Protein AF-A0A7L5RZK2-F1 (afdb_monomer)

Foldseek 3Di:
DFFQQCVCVDVLLVVLLVVLVVQLVDPVDAQVVVLVSCQQQVLQQDDEPDLQQLQWAKAAQADLPPPATFGMWIWYAPFQFFIAIEGEATHRQADAQADPVRHGDPRVVVSVVRQVVVVVSCVVVVVVVCLLPPTNNCVVVVDHSYAYEYEYHAPVNDVPPVVVQVVCCVVPRYHYHYVVSSVVSNVPDGQFQFGAAACVLVVQDSVLRSLSSPSQWGHAYNVLSNVLSVVFDPRRGSRCSRSSVSDSVSIDGSVVSVVSVVVVCVVDVVNRDHDPVSSDYDDDD

Solvent-accessible surface area (backbone atoms only — not comparable to full-atom values): 15593 Å² total; per-residue (Å²): 123,61,25,42,52,47,44,79,79,34,71,57,44,53,47,54,53,50,52,51,52,53,57,72,71,41,86,87,63,53,47,65,59,55,53,51,54,46,32,50,36,34,56,49,46,64,89,63,94,50,77,72,41,59,46,67,52,42,33,29,54,42,65,55,77,94,81,44,66,39,54,29,38,43,34,33,58,48,43,75,44,3,42,34,39,34,40,32,42,72,53,40,56,85,46,63,57,52,43,100,84,73,42,73,25,71,64,46,52,48,55,52,47,53,54,48,49,53,52,52,47,41,68,76,36,46,72,60,39,45,68,76,59,61,17,33,47,25,72,74,71,69,51,75,51,66,45,40,35,39,36,42,9,44,61,90,80,43,76,92,48,52,65,62,44,51,47,44,27,73,78,68,53,37,44,71,40,30,52,54,55,38,52,48,37,44,74,69,56,81,50,46,36,31,45,48,44,57,52,92,47,69,86,61,48,73,56,58,40,23,60,64,36,47,50,41,27,31,40,38,43,39,73,56,50,57,55,44,60,74,70,47,65,99,55,43,39,38,44,56,74,73,30,42,69,60,48,58,75,69,59,51,59,35,58,69,64,44,48,58,41,52,55,62,33,69,76,39,72,78,51,45,61,68,60,74,76,53,72,48,57,44,78,85,131

Radius of gyration: 19.43 Å; Cα contacts (8 Å, |Δi|>4): 466; chains: 1; bounding box: 48×46×53 Å

Sequence (285 aa):
MIAWKNLRKSPVFSKIHNEWSALLDDNTRKEQDYQIFLREHAGFFFSRKNDISGDQLVLEKISLGSDYITDFVNINGNRSYGFEYTFIEIESPHDEIYTRSGKQTSDLSGALEQVRDWKRWIAANTDTAKRLFPSKRFLITGVPSIRYMVVIGRRNSSQDEIEKRNQIFRDEGIEIRSFDYLTDILRARDFHSHIWISNDFSFISEADNNDFANPFYTAISDATWRAMLKKFLQNYSHMVGQNMAVIIESRKYNKQRENEFLEWVAMDSDRNSIDAWEKELLKYT

pLDD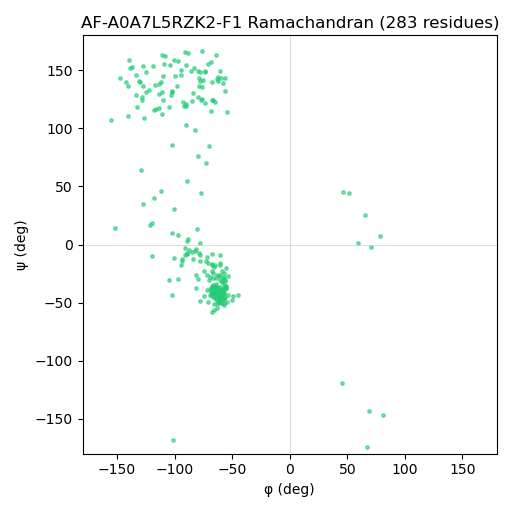T: mean 92.08, std 8.46, range [47.09, 98.88]

Secondary structure (DSSP, 8-state):
---GGGGGGSHHHHHHHHHHHHHHH-TT--HHHHHHHHHHTHHHHSPPS-TTT--EEEEES-EETTTEE-SEEEEEE-GGG-EEEEEEEE--TT--SB-TTSPBPHHHHHHHHHHHHHHHHHHHTHHHHHHHS--HHHHHHS---EEEEEE-S-GGG-GGGHHHHHHHHHHH-EEEE-HHHHHHHHHH----SS---BGGGTTS-HHHHHHHH-TTBPPEEHHHHHHHHHHS-S--SSHHHHTHHHHHHH--B-HHHHHHHHHHHHT-GGGGPPPGGGG--B---

Nearest PDB structures (foldseek):
  1b1a-assembly1_A  TM=4.544E-01  e=5.554E+00  Clostridium cochlearium
  4mue-assembly2_A  TM=3.949E-01  e=4.359E+00  Mycobacterium tuberculosis
  5fcd-assembly2_B  TM=2.590E-01  e=6.270E+00  Escherichia coli

Mean predicted aligned error: 4.3 Å

Structure (mmCIF, N/CA/C/O backbone):
data_AF-A0A7L5RZK2-F1
#
_entry.id   AF-A0A7L5RZK2-F1
#
loop_
_atom_site.group_PDB
_atom_site.id
_atom_site.type_symbol
_atom_site.label_atom_id
_atom_site.label_alt_id
_atom_site.label_comp_id
_atom_site.label_asym_id
_atom_site.label_entity_id
_atom_site.label_seq_id
_atom_site.pdbx_PDB_ins_code
_atom_site.Cartn_x
_atom_site.Cartn_y
_atom_site.Cartn_z
_atom_site.occupancy
_atom_site.B_iso_or_equiv
_atom_site.auth_seq_id
_atom_site.auth_comp_id
_atom_site.auth_asym_id
_atom_site.auth_atom_id
_atom_site.pdbx_PDB_model_num
ATOM 1 N N . MET A 1 1 ? 15.733 3.273 -19.236 1.00 90.12 1 MET A N 1
ATOM 2 C CA . MET A 1 1 ? 15.856 2.804 -17.843 1.00 90.12 1 MET A CA 1
ATOM 3 C C . MET A 1 1 ? 16.296 3.962 -16.972 1.00 90.12 1 MET A C 1
ATOM 5 O O . MET A 1 1 ? 17.050 4.809 -17.450 1.00 90.12 1 MET A O 1
ATOM 9 N N . ILE A 1 2 ? 15.801 3.997 -15.740 1.00 93.75 2 ILE A N 1
ATOM 10 C CA . ILE A 1 2 ? 15.959 5.089 -14.787 1.00 93.75 2 ILE A CA 1
ATOM 11 C C . ILE A 1 2 ? 16.627 4.581 -13.510 1.00 93.75 2 ILE A C 1
ATOM 13 O O . ILE A 1 2 ? 16.219 3.561 -12.952 1.00 93.75 2 ILE A O 1
ATOM 17 N N . ALA A 1 3 ? 17.637 5.299 -13.024 1.00 94.12 3 ALA A N 1
ATOM 18 C CA . ALA A 1 3 ? 18.314 4.975 -11.771 1.00 94.12 3 ALA A CA 1
ATOM 19 C C . ALA A 1 3 ? 17.506 5.447 -10.546 1.00 94.12 3 ALA A C 1
ATOM 21 O O . ALA A 1 3 ? 17.843 6.442 -9.894 1.00 94.12 3 ALA A O 1
ATOM 22 N N . TRP A 1 4 ? 16.435 4.719 -10.207 1.00 94.25 4 TRP A N 1
ATOM 23 C CA . TRP A 1 4 ? 15.542 5.052 -9.085 1.00 94.25 4 TRP A CA 1
ATOM 24 C C . TRP A 1 4 ? 16.273 5.165 -7.740 1.00 94.25 4 TRP A C 1
ATOM 26 O O . TRP A 1 4 ? 15.835 5.921 -6.875 1.00 94.25 4 TRP A O 1
ATOM 36 N N . LYS A 1 5 ? 17.434 4.513 -7.580 1.00 91.56 5 LYS A N 1
ATOM 37 C CA . LYS A 1 5 ? 18.298 4.634 -6.390 1.00 91.56 5 LYS A CA 1
ATOM 38 C C . LYS A 1 5 ? 18.679 6.061 -6.011 1.00 91.56 5 LYS A C 1
ATOM 40 O O . LYS A 1 5 ? 18.925 6.351 -4.841 1.00 91.56 5 LYS A O 1
ATOM 45 N N . ASN A 1 6 ? 18.711 6.972 -6.980 1.00 93.00 6 ASN A N 1
ATOM 46 C CA . ASN A 1 6 ? 19.068 8.364 -6.734 1.00 93.00 6 ASN A CA 1
ATOM 47 C C . ASN A 1 6 ? 17.895 9.204 -6.216 1.00 93.00 6 ASN A C 1
ATOM 49 O O . ASN A 1 6 ? 18.112 10.340 -5.794 1.00 93.00 6 ASN A O 1
ATOM 53 N N . LEU A 1 7 ? 16.678 8.650 -6.157 1.00 94.94 7 LEU A N 1
ATOM 54 C CA . LEU A 1 7 ? 15.487 9.347 -5.673 1.00 94.94 7 LEU A CA 1
ATOM 55 C C . LEU A 1 7 ? 15.678 9.950 -4.284 1.00 94.94 7 LEU A C 1
ATOM 57 O O . LEU A 1 7 ? 15.352 11.117 -4.088 1.00 94.94 7 LEU A O 1
ATOM 61 N N . ARG A 1 8 ? 16.291 9.220 -3.349 1.00 93.75 8 ARG A N 1
ATOM 62 C CA . ARG A 1 8 ? 16.529 9.701 -1.977 1.00 93.75 8 ARG A CA 1
ATOM 63 C C . ARG A 1 8 ? 17.402 10.962 -1.909 1.00 93.75 8 ARG A C 1
ATOM 65 O O . ARG A 1 8 ? 17.292 11.730 -0.961 1.00 93.75 8 ARG A O 1
ATOM 72 N N . LYS A 1 9 ? 18.259 11.177 -2.913 1.00 93.88 9 LYS A N 1
ATOM 73 C CA . LYS A 1 9 ? 19.137 12.354 -3.037 1.00 93.88 9 LYS A CA 1
ATOM 74 C C . LYS A 1 9 ? 18.473 13.506 -3.798 1.00 93.88 9 LYS A C 1
ATOM 76 O O . LYS A 1 9 ? 19.056 14.582 -3.899 1.00 93.88 9 LYS A O 1
ATOM 81 N N . SER A 1 10 ? 17.297 13.274 -4.375 1.00 96.06 10 SER A N 1
ATOM 82 C CA . SER A 1 10 ? 16.624 14.251 -5.222 1.00 96.06 10 SER A CA 1
ATOM 83 C C . SER A 1 10 ? 15.830 15.279 -4.402 1.00 96.06 10 SER A C 1
ATOM 85 O O . SER A 1 10 ? 15.291 14.945 -3.341 1.00 96.06 10 SER A O 1
ATOM 87 N N . PRO A 1 11 ? 15.647 16.503 -4.930 1.00 97.56 11 PRO A N 1
ATOM 88 C CA . PRO A 1 11 ? 14.735 17.488 -4.354 1.00 97.56 11 PRO A CA 1
ATOM 89 C C . PRO A 1 11 ? 13.288 16.988 -4.244 1.00 97.56 11 PRO A C 1
ATOM 91 O O . PRO A 1 11 ? 12.563 17.408 -3.346 1.00 97.56 11 PRO A O 1
ATOM 94 N N . VAL A 1 12 ? 12.866 16.075 -5.128 1.00 97.88 12 VAL A N 1
ATOM 95 C CA . VAL A 1 12 ? 11.507 15.510 -5.136 1.00 97.88 12 VAL A CA 1
ATOM 96 C C . VAL A 1 12 ? 11.241 14.692 -3.876 1.00 97.88 12 VAL A C 1
ATOM 98 O O . VAL A 1 12 ? 10.174 14.817 -3.280 1.00 97.88 12 VAL A O 1
ATOM 101 N N . PHE A 1 13 ? 12.217 13.907 -3.415 1.00 98.06 13 PHE A N 1
ATOM 102 C CA . PHE A 1 13 ? 12.074 13.152 -2.170 1.00 98.06 13 PHE A CA 1
ATOM 103 C C . PHE A 1 13 ? 11.951 14.081 -0.957 1.00 98.06 13 PHE A C 1
ATOM 105 O O . PHE A 1 13 ? 11.056 13.896 -0.132 1.00 98.06 13 PHE A O 1
ATOM 112 N N . SER A 1 14 ? 12.783 15.127 -0.880 1.00 98.00 14 SER A N 1
ATOM 113 C CA . SER A 1 14 ? 12.663 16.154 0.164 1.00 98.00 14 SER A CA 1
ATOM 114 C C . SER A 1 14 ? 11.310 16.867 0.115 1.00 98.00 14 SER A C 1
ATOM 116 O O . SER A 1 14 ? 10.714 17.123 1.156 1.00 98.00 14 SER A O 1
ATOM 118 N N . LYS A 1 15 ? 10.791 17.148 -1.084 1.00 98.44 15 LYS A N 1
ATOM 119 C CA . LYS A 1 15 ? 9.476 17.766 -1.278 1.00 98.44 15 LYS A CA 1
ATOM 120 C C . LYS A 1 15 ? 8.346 16.882 -0.746 1.00 98.44 15 LYS A C 1
ATOM 122 O O . LYS A 1 15 ? 7.551 17.365 0.052 1.00 98.44 15 LYS A O 1
ATOM 127 N N . ILE A 1 16 ? 8.322 15.594 -1.101 1.00 98.50 16 ILE A N 1
ATOM 128 C CA . ILE A 1 16 ? 7.331 14.625 -0.590 1.00 98.50 16 ILE A CA 1
ATOM 129 C C . ILE A 1 16 ? 7.416 14.515 0.939 1.00 98.50 16 ILE A C 1
ATOM 131 O O . ILE A 1 16 ? 6.391 14.512 1.618 1.00 98.50 16 ILE A O 1
ATOM 135 N N . HIS A 1 17 ? 8.630 14.459 1.497 1.00 98.31 17 HIS A N 1
ATOM 136 C CA . HIS A 1 17 ? 8.842 14.403 2.948 1.00 98.31 17 HIS A CA 1
ATOM 137 C C . HIS A 1 17 ? 8.308 15.649 3.672 1.00 98.31 17 HIS A C 1
ATOM 139 O O . HIS A 1 17 ? 7.633 15.527 4.700 1.00 98.31 17 HIS A O 1
ATOM 145 N N . ASN A 1 18 ? 8.550 16.834 3.113 1.00 98.50 18 ASN A N 1
ATOM 146 C CA . ASN A 1 18 ? 8.072 18.097 3.669 1.00 98.50 18 ASN A CA 1
ATOM 147 C C . ASN A 1 18 ? 6.546 18.227 3.570 1.00 98.50 18 ASN A C 1
ATOM 149 O O . ASN A 1 18 ? 5.912 18.627 4.541 1.00 98.50 18 ASN A O 1
ATOM 153 N N . GLU A 1 19 ? 5.951 17.855 2.433 1.00 98.44 19 GLU A N 1
ATOM 154 C CA . GLU A 1 19 ? 4.494 17.858 2.242 1.00 98.44 19 GLU A CA 1
ATOM 155 C C . GLU A 1 19 ? 3.801 16.891 3.209 1.00 98.44 19 GLU A C 1
ATOM 157 O O . GLU A 1 19 ? 2.804 17.255 3.828 1.00 98.44 19 GLU A O 1
ATOM 162 N N . TRP A 1 20 ? 4.370 15.698 3.408 1.00 98.44 20 TRP A N 1
ATOM 163 C CA . TRP A 1 20 ? 3.889 14.740 4.403 1.00 98.44 20 TRP A CA 1
ATOM 164 C C . TRP A 1 20 ? 3.950 15.302 5.824 1.00 98.44 20 TRP A C 1
ATOM 166 O O . TRP A 1 20 ? 2.983 15.203 6.573 1.00 98.44 20 TRP A O 1
ATOM 176 N N . SER A 1 21 ? 5.077 15.912 6.194 1.00 97.88 21 SER A N 1
ATOM 177 C CA . SER A 1 21 ? 5.253 16.485 7.532 1.00 97.88 21 SER A CA 1
ATOM 178 C C . SER A 1 21 ? 4.263 17.630 7.775 1.00 97.88 21 SER A C 1
ATOM 180 O O . SER A 1 21 ? 3.581 17.636 8.793 1.00 97.88 21 SER A O 1
ATOM 182 N N . ALA A 1 22 ? 4.094 18.528 6.799 1.00 98.06 22 ALA A N 1
ATOM 183 C CA . ALA A 1 22 ? 3.115 19.610 6.876 1.00 98.06 22 ALA A CA 1
ATOM 184 C C . ALA A 1 22 ? 1.671 19.093 6.993 1.00 98.06 22 ALA A C 1
ATOM 186 O O . ALA A 1 22 ? 0.878 19.661 7.738 1.00 98.06 22 ALA A O 1
ATOM 187 N N . LEU A 1 23 ? 1.332 18.004 6.293 1.00 97.94 23 LEU A N 1
ATOM 188 C CA . LEU A 1 23 ? 0.014 17.375 6.384 1.00 97.94 23 LEU A CA 1
ATOM 189 C C . LEU A 1 23 ? -0.254 16.791 7.782 1.00 97.94 23 LEU A C 1
ATOM 191 O O . LEU A 1 23 ? -1.372 16.877 8.289 1.00 97.94 23 LEU A O 1
ATOM 195 N N . LEU A 1 24 ? 0.765 16.202 8.413 1.00 96.75 24 LEU A N 1
ATOM 196 C CA . LEU A 1 24 ? 0.667 15.654 9.769 1.00 96.75 24 LEU A CA 1
ATOM 197 C C . LEU A 1 24 ? 0.541 16.732 10.849 1.00 96.75 24 LEU A C 1
ATOM 199 O O . LEU A 1 24 ? -0.088 16.470 11.870 1.00 96.75 24 LEU A O 1
ATOM 203 N N . ASP A 1 25 ? 1.122 17.910 10.631 1.00 94.81 25 ASP A N 1
ATOM 204 C CA . ASP A 1 25 ? 1.092 19.019 11.591 1.00 94.81 25 ASP A CA 1
ATOM 205 C C . ASP A 1 25 ? -0.190 19.872 11.483 1.00 94.81 25 ASP A C 1
ATOM 207 O O . ASP A 1 25 ? -0.491 20.672 12.371 1.00 94.81 25 ASP A O 1
ATOM 211 N N . ASP A 1 26 ? -0.973 19.697 10.416 1.00 94.62 26 ASP A N 1
ATOM 212 C CA . ASP A 1 26 ? -2.214 20.433 10.172 1.00 94.62 26 ASP A CA 1
ATOM 213 C C . ASP A 1 26 ? -3.429 19.707 10.782 1.00 94.62 26 ASP A C 1
ATOM 215 O O . ASP A 1 26 ? -3.941 18.728 10.236 1.00 94.62 26 ASP A O 1
ATOM 219 N N . ASN A 1 27 ? -3.912 20.206 11.923 1.00 91.75 27 ASN A N 1
ATOM 220 C CA . ASN A 1 27 ? -5.069 19.661 12.647 1.00 91.75 27 ASN A CA 1
ATOM 221 C C . ASN A 1 27 ? -6.435 20.029 12.046 1.00 91.75 27 ASN A C 1
ATOM 223 O O . ASN A 1 27 ? -7.468 19.634 12.585 1.00 91.75 27 ASN A O 1
ATOM 227 N N . THR A 1 28 ? -6.457 20.774 10.938 1.00 94.06 28 THR A N 1
ATOM 228 C CA . THR A 1 28 ? -7.694 21.090 10.207 1.00 94.06 28 THR A CA 1
ATOM 229 C C . THR A 1 28 ? -8.029 20.050 9.137 1.00 94.06 28 THR A C 1
ATOM 231 O O . THR A 1 28 ? -9.112 20.090 8.544 1.00 94.06 28 THR A O 1
ATOM 234 N N . ARG A 1 29 ? -7.104 19.117 8.885 1.00 94.88 29 ARG A N 1
ATOM 235 C CA . ARG A 1 29 ? -7.234 18.058 7.884 1.00 94.88 29 ARG A CA 1
ATOM 236 C C . ARG A 1 29 ? -8.200 16.979 8.325 1.00 94.88 29 ARG A C 1
ATOM 238 O O . ARG A 1 29 ? -8.332 16.665 9.505 1.00 94.88 29 ARG A O 1
ATOM 245 N N . LYS A 1 30 ? -8.854 16.385 7.335 1.00 94.88 30 LYS A N 1
ATOM 246 C CA . LYS A 1 30 ? -9.722 15.225 7.516 1.00 94.88 30 LYS A CA 1
ATOM 247 C C . LYS A 1 30 ? -8.950 13.956 7.189 1.00 94.88 30 LYS A C 1
ATOM 249 O O . LYS A 1 30 ? -8.015 13.985 6.396 1.00 94.88 30 LYS A O 1
ATOM 254 N N . GLU A 1 31 ? -9.407 12.828 7.719 1.00 93.88 31 GLU A N 1
ATOM 255 C CA . GLU A 1 31 ? -8.888 11.487 7.413 1.00 93.88 31 GLU A CA 1
ATOM 256 C C . GLU A 1 31 ? -8.665 11.259 5.902 1.00 93.88 31 GLU A C 1
ATOM 258 O O . GLU A 1 31 ? -7.604 10.808 5.465 1.00 93.88 31 GLU A O 1
ATOM 263 N N . GLN A 1 32 ? -9.628 11.692 5.080 1.00 96.75 32 GLN A N 1
ATOM 264 C CA . GLN A 1 32 ? -9.567 11.587 3.623 1.00 96.75 32 GLN A CA 1
ATOM 265 C C . GLN A 1 32 ? -8.351 12.300 3.003 1.00 96.75 32 GLN A C 1
ATOM 267 O O . GLN A 1 32 ? -7.827 11.830 1.993 1.00 96.75 32 GLN A O 1
ATOM 272 N N . ASP A 1 33 ? -7.873 13.402 3.589 1.00 98.00 33 ASP A N 1
ATOM 273 C CA . ASP A 1 33 ? -6.691 14.114 3.090 1.00 98.00 33 ASP A CA 1
ATOM 274 C C . ASP A 1 33 ? -5.435 13.231 3.207 1.00 98.00 33 ASP A C 1
ATOM 276 O O . ASP A 1 33 ? -4.614 13.175 2.286 1.00 98.00 33 ASP A O 1
ATOM 280 N N . TYR A 1 34 ? -5.321 12.468 4.300 1.00 98.12 34 TYR A N 1
ATOM 281 C CA . TYR A 1 34 ? -4.235 11.510 4.516 1.00 98.12 34 TYR A CA 1
ATOM 282 C C . TYR A 1 34 ? -4.339 10.314 3.573 1.00 98.12 34 TYR A C 1
ATOM 284 O O . TYR A 1 34 ? -3.340 9.922 2.965 1.00 98.12 34 TYR A O 1
ATOM 292 N N . GLN A 1 35 ? -5.543 9.768 3.387 1.00 98.38 35 GLN A N 1
ATOM 293 C CA . GLN A 1 35 ? -5.785 8.687 2.429 1.00 98.38 35 GLN A CA 1
ATOM 294 C C . GLN A 1 35 ? -5.420 9.120 0.998 1.00 98.38 35 GLN A C 1
ATOM 296 O O . GLN A 1 35 ? -4.724 8.391 0.293 1.00 98.38 35 GLN A O 1
ATOM 301 N N . ILE A 1 36 ? -5.804 10.328 0.570 1.00 98.56 36 ILE A N 1
ATOM 302 C CA . ILE A 1 36 ? -5.431 10.863 -0.749 1.00 98.56 36 ILE A CA 1
ATOM 303 C C . ILE A 1 36 ? -3.909 10.963 -0.877 1.00 98.56 36 ILE A C 1
ATOM 305 O O . ILE A 1 36 ? -3.347 10.506 -1.873 1.00 98.56 36 ILE A O 1
ATOM 309 N N . PHE A 1 37 ? -3.222 11.511 0.127 1.00 98.75 37 PHE A N 1
ATOM 310 C CA . PHE A 1 37 ? -1.769 11.645 0.073 1.00 98.75 37 PHE A CA 1
ATOM 311 C C . PHE A 1 37 ? -1.062 10.285 -0.026 1.00 98.75 37 PHE A C 1
ATOM 313 O O . PHE A 1 37 ? -0.158 10.120 -0.850 1.00 98.75 37 PHE A O 1
ATOM 320 N N . LEU A 1 38 ? -1.496 9.299 0.766 1.00 98.75 38 LEU A N 1
ATOM 321 C CA . LEU A 1 38 ? -0.952 7.938 0.754 1.00 98.75 38 LEU A CA 1
ATOM 322 C C . LEU A 1 38 ? -1.237 7.209 -0.564 1.00 98.75 38 LEU A C 1
ATOM 324 O O . LEU A 1 38 ? -0.357 6.510 -1.068 1.00 98.75 38 LEU A O 1
ATOM 328 N N . ARG A 1 39 ? -2.421 7.405 -1.160 1.00 98.56 39 ARG A N 1
ATOM 329 C CA . ARG A 1 39 ? -2.768 6.883 -2.490 1.00 98.56 39 ARG A CA 1
ATOM 330 C C . ARG A 1 39 ? -1.814 7.401 -3.557 1.00 98.56 39 ARG A C 1
ATOM 332 O O . ARG A 1 39 ? -1.292 6.603 -4.333 1.00 98.56 39 ARG A O 1
ATOM 339 N N . GLU A 1 40 ? -1.593 8.714 -3.608 1.00 98.62 40 GLU A N 1
ATOM 340 C CA . GLU A 1 40 ? -0.754 9.357 -4.632 1.00 98.62 40 GLU A CA 1
ATOM 341 C C . GLU A 1 40 ? 0.745 9.059 -4.466 1.00 98.62 40 GLU A C 1
ATOM 343 O O . GLU A 1 40 ? 1.521 9.259 -5.400 1.00 98.62 40 GLU A O 1
ATOM 348 N N . HIS A 1 41 ? 1.161 8.571 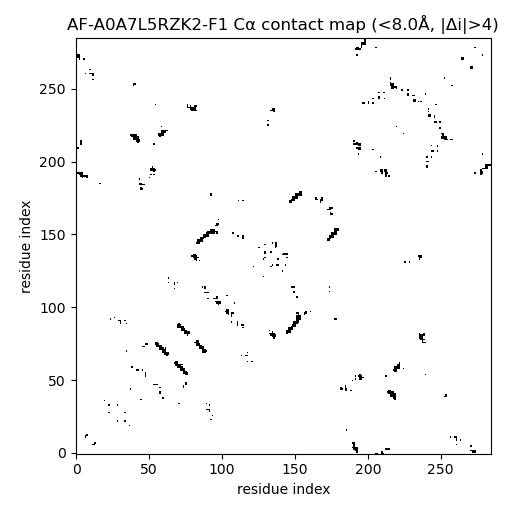-3.294 1.00 98.56 41 HIS A N 1
ATOM 349 C CA . HIS A 1 41 ? 2.556 8.267 -2.963 1.00 98.56 41 HIS A CA 1
ATOM 350 C C . HIS A 1 41 ? 2.727 6.832 -2.441 1.00 98.56 41 HIS A C 1
ATOM 352 O O . HIS A 1 41 ? 3.569 6.559 -1.580 1.00 98.56 41 HIS A O 1
ATOM 358 N N . ALA A 1 42 ? 1.944 5.884 -2.957 1.00 97.81 42 ALA A N 1
ATOM 359 C CA . ALA A 1 42 ? 1.902 4.522 -2.431 1.00 97.81 42 ALA A CA 1
ATOM 360 C C . ALA A 1 42 ? 3.270 3.808 -2.457 1.00 97.81 42 ALA A C 1
ATOM 362 O O . ALA A 1 42 ? 3.571 3.015 -1.562 1.00 97.81 42 ALA A O 1
ATOM 363 N N . GLY A 1 43 ? 4.143 4.116 -3.422 1.00 95.69 43 GLY A N 1
ATOM 364 C CA . GLY A 1 43 ? 5.504 3.563 -3.466 1.00 95.69 43 GLY A CA 1
ATOM 365 C C . GLY A 1 43 ? 6.452 4.009 -2.360 1.00 95.69 43 GLY A C 1
ATOM 366 O O . GLY A 1 43 ? 7.523 3.422 -2.202 1.00 95.69 43 GLY A O 1
ATOM 367 N N . PHE A 1 44 ? 6.046 4.983 -1.549 1.00 96.88 44 PHE A N 1
ATOM 368 C CA . PHE A 1 44 ? 6.870 5.561 -0.497 1.00 96.88 44 PHE A CA 1
ATOM 369 C C . PHE A 1 44 ? 6.492 5.020 0.889 1.00 96.88 44 PHE A C 1
ATOM 371 O O . PHE A 1 44 ? 7.378 4.636 1.656 1.00 96.88 44 PHE A O 1
ATOM 378 N N . PHE A 1 45 ? 5.194 4.909 1.195 1.00 97.31 45 PHE A N 1
ATOM 379 C CA . PHE A 1 45 ? 4.702 4.814 2.580 1.00 97.31 45 PHE A CA 1
ATOM 380 C C . PHE A 1 45 ? 4.338 3.416 3.096 1.00 97.31 45 PHE A C 1
ATOM 382 O O . PHE A 1 45 ? 4.165 3.251 4.300 1.00 97.31 45 PHE A O 1
ATOM 389 N N . PHE A 1 46 ? 4.251 2.387 2.250 1.00 95.25 46 PHE A N 1
ATOM 390 C CA . PHE A 1 46 ? 3.787 1.060 2.688 1.00 95.25 46 PHE A CA 1
ATOM 391 C C . PHE A 1 46 ? 4.934 0.067 2.881 1.00 95.25 46 PHE A C 1
ATOM 393 O O . PHE A 1 46 ? 5.780 -0.088 2.004 1.00 95.25 46 PHE A O 1
ATOM 400 N N . SER A 1 47 ? 4.976 -0.646 4.008 1.00 83.94 47 SER A N 1
ATOM 401 C CA . SER A 1 47 ? 6.084 -1.558 4.340 1.00 83.94 47 SER A CA 1
ATOM 402 C C . SER A 1 47 ? 6.311 -2.653 3.288 1.00 83.94 47 SER A C 1
ATOM 404 O O . SER A 1 47 ? 5.356 -3.255 2.787 1.00 83.94 47 SER A O 1
ATOM 406 N N . ARG A 1 48 ? 7.589 -2.926 2.997 1.00 82.50 48 ARG A N 1
ATOM 407 C CA . ARG A 1 48 ? 8.038 -4.056 2.178 1.00 82.50 48 ARG A CA 1
ATOM 408 C C . ARG A 1 48 ? 8.560 -5.141 3.106 1.00 82.50 48 ARG A C 1
ATOM 410 O O . ARG A 1 48 ? 9.350 -4.853 3.997 1.00 82.50 48 ARG A O 1
ATOM 417 N N . LYS A 1 49 ? 8.131 -6.388 2.900 1.00 68.94 49 LYS A N 1
ATOM 418 C CA . LYS A 1 49 ? 8.587 -7.517 3.728 1.00 68.94 49 LYS A CA 1
ATOM 419 C C . LYS A 1 49 ? 10.097 -7.742 3.595 1.00 68.94 49 LYS A C 1
ATOM 421 O O . LYS A 1 49 ? 10.737 -8.053 4.585 1.00 68.94 49 LYS A O 1
ATOM 426 N N . ASN A 1 50 ? 10.632 -7.550 2.386 1.00 63.59 50 ASN A N 1
ATOM 427 C CA . ASN A 1 50 ? 12.058 -7.586 2.069 1.00 63.59 50 ASN A CA 1
ATOM 428 C C . ASN A 1 50 ? 12.358 -6.473 1.051 1.00 63.59 50 ASN A C 1
ATOM 430 O O . ASN A 1 50 ? 11.944 -6.599 -0.109 1.00 63.59 50 ASN A O 1
ATOM 434 N N . ASP A 1 51 ? 13.083 -5.423 1.455 1.00 57.12 51 ASP A N 1
ATOM 435 C CA . ASP A 1 51 ? 13.409 -4.270 0.589 1.00 57.12 51 ASP A CA 1
ATOM 436 C C . ASP A 1 51 ? 14.128 -4.682 -0.703 1.00 57.12 51 ASP A C 1
ATOM 438 O O . ASP A 1 51 ? 13.880 -4.123 -1.766 1.00 57.12 51 ASP A O 1
ATOM 442 N N . ILE A 1 52 ? 14.895 -5.767 -0.622 1.00 52.34 52 ILE A N 1
ATOM 443 C CA . ILE A 1 52 ? 15.651 -6.361 -1.723 1.00 52.34 52 ILE A CA 1
ATOM 444 C C . ILE A 1 52 ? 14.748 -6.945 -2.828 1.00 52.34 52 ILE A C 1
ATOM 446 O O . ILE A 1 52 ? 15.088 -6.921 -4.006 1.00 52.34 52 ILE A O 1
ATOM 450 N N . SER A 1 53 ? 13.589 -7.508 -2.471 1.00 66.56 53 SER A N 1
ATOM 451 C CA . SER A 1 53 ? 12.742 -8.198 -3.456 1.00 66.56 53 SER A CA 1
ATOM 452 C C . SER A 1 53 ? 11.870 -7.257 -4.276 1.00 66.56 53 SER A C 1
ATOM 454 O O . SER A 1 53 ? 11.499 -7.630 -5.377 1.00 66.56 53 SER A O 1
ATOM 456 N N . GLY A 1 54 ? 11.515 -6.080 -3.745 1.00 71.19 54 GLY A N 1
ATOM 457 C CA . GLY A 1 54 ? 10.698 -5.071 -4.432 1.00 71.19 54 GLY A CA 1
ATOM 458 C C . GLY A 1 54 ? 9.289 -5.500 -4.880 1.00 71.19 54 GLY A C 1
ATOM 459 O O . GLY A 1 54 ? 8.575 -4.683 -5.452 1.00 71.19 54 GLY A O 1
ATOM 460 N N . ASP A 1 55 ? 8.867 -6.738 -4.598 1.00 83.56 55 ASP A N 1
ATOM 461 C CA . ASP A 1 55 ? 7.598 -7.347 -5.018 1.00 83.56 55 ASP A CA 1
ATOM 462 C C . ASP A 1 55 ? 6.398 -6.753 -4.248 1.00 83.56 55 ASP A C 1
ATOM 464 O O . ASP A 1 55 ? 5.810 -7.420 -3.392 1.00 83.56 55 ASP A O 1
ATOM 468 N N . GLN A 1 56 ? 6.035 -5.494 -4.509 1.00 91.69 56 GLN A N 1
ATOM 469 C CA . GLN A 1 56 ? 4.986 -4.788 -3.770 1.00 91.69 56 GLN A CA 1
ATOM 470 C C . GLN A 1 56 ? 3.922 -4.167 -4.676 1.00 91.69 56 GLN A C 1
ATOM 472 O O . GLN A 1 56 ? 4.233 -3.484 -5.651 1.00 91.69 56 GLN A O 1
ATOM 477 N N . LEU A 1 57 ? 2.658 -4.330 -4.279 1.00 96.06 57 LEU A N 1
ATOM 478 C CA . LEU A 1 57 ? 1.515 -3.577 -4.796 1.00 96.06 57 LEU A CA 1
ATOM 479 C C . LEU A 1 57 ? 0.745 -2.974 -3.622 1.00 96.06 57 LEU A C 1
ATOM 481 O O . LEU A 1 57 ? 0.755 -3.515 -2.521 1.00 96.06 57 LEU A O 1
ATOM 485 N N . VAL A 1 58 ? 0.047 -1.872 -3.861 1.00 98.12 58 VAL A N 1
ATOM 486 C CA . VAL A 1 58 ? -0.831 -1.254 -2.866 1.00 98.12 58 VAL A CA 1
ATOM 487 C C . VAL A 1 58 ? -2.175 -1.047 -3.528 1.00 98.12 58 VAL A C 1
ATOM 489 O O . VAL A 1 58 ? -2.238 -0.475 -4.614 1.00 98.12 58 VAL A O 1
ATOM 492 N N . LEU A 1 59 ? -3.231 -1.538 -2.895 1.00 98.69 59 LEU A N 1
ATOM 493 C CA . LEU A 1 59 ? -4.603 -1.319 -3.322 1.00 98.69 59 LEU A CA 1
ATOM 494 C C . LEU A 1 59 ? -5.269 -0.277 -2.429 1.00 98.69 59 LEU A C 1
ATOM 496 O O . LEU A 1 59 ? -4.903 -0.162 -1.261 1.00 98.69 59 LEU A O 1
ATOM 500 N N . GLU A 1 60 ? -6.274 0.411 -2.954 1.00 98.56 60 GLU A N 1
ATOM 501 C CA . GLU A 1 60 ? -7.131 1.322 -2.194 1.00 98.56 60 GLU A CA 1
ATOM 502 C C . GLU A 1 60 ? -8.612 0.959 -2.347 1.00 98.56 60 GLU A C 1
ATOM 504 O O . GLU A 1 60 ? -9.041 0.495 -3.411 1.00 98.56 60 GLU A O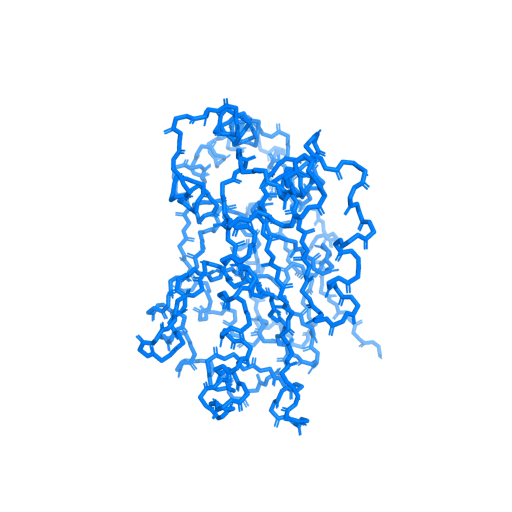 1
ATOM 509 N N . LYS A 1 61 ? -9.396 1.213 -1.292 1.00 98.31 61 LYS A N 1
ATOM 510 C CA . LYS A 1 61 ? -10.869 1.181 -1.326 1.00 98.31 61 LYS A CA 1
ATOM 511 C C . LYS A 1 61 ? -11.444 -0.113 -1.920 1.00 98.31 61 LYS A C 1
ATOM 513 O O . LYS A 1 61 ? -12.378 -0.081 -2.719 1.00 98.31 61 LYS A O 1
ATOM 518 N N . ILE A 1 62 ? -10.888 -1.263 -1.520 1.00 98.56 62 ILE A N 1
ATOM 519 C CA . ILE A 1 62 ? -11.351 -2.587 -1.957 1.00 98.56 62 ILE A CA 1
ATOM 520 C C . ILE A 1 62 ? -12.675 -2.936 -1.283 1.00 98.56 62 ILE A C 1
ATOM 522 O O . ILE A 1 62 ? -12.758 -3.014 -0.058 1.00 98.56 62 ILE A O 1
ATOM 526 N N . SER A 1 63 ? -13.704 -3.184 -2.095 1.00 98.19 63 SER A N 1
ATOM 527 C CA . SER A 1 63 ? -15.031 -3.559 -1.604 1.00 98.19 63 SER A CA 1
ATOM 528 C C . SER A 1 63 ? -15.090 -5.037 -1.215 1.00 98.19 63 SER A C 1
ATOM 530 O O . SER A 1 63 ? -14.798 -5.938 -2.015 1.00 98.19 63 SER A O 1
ATOM 532 N N . LEU A 1 64 ? -15.534 -5.288 0.010 1.00 97.50 64 LEU A N 1
ATOM 533 C CA . LEU A 1 64 ? -15.799 -6.604 0.572 1.00 97.50 64 LEU A CA 1
ATOM 534 C C . LEU A 1 64 ? -17.314 -6.841 0.558 1.00 97.50 64 LEU A C 1
ATOM 536 O O . LEU A 1 64 ? -18.030 -6.559 1.517 1.00 97.50 64 LEU A O 1
ATOM 540 N N . GLY A 1 65 ? -17.813 -7.329 -0.579 1.00 91.62 65 GLY A N 1
ATOM 541 C CA . GLY A 1 65 ? -19.254 -7.436 -0.811 1.00 91.62 65 GLY A CA 1
ATOM 542 C C . GLY A 1 65 ? -19.897 -6.055 -0.951 1.00 91.62 65 GLY A C 1
ATOM 543 O O . GLY A 1 65 ? -19.300 -5.159 -1.545 1.00 91.62 65 GLY A O 1
ATOM 544 N N . SER A 1 66 ? -21.115 -5.904 -0.435 1.00 89.56 66 SER A N 1
ATOM 545 C CA . SER A 1 66 ? -21.841 -4.628 -0.365 1.00 89.56 66 SER A CA 1
ATOM 546 C C . SER A 1 66 ? -21.603 -3.856 0.931 1.00 89.56 66 SER A C 1
ATOM 548 O O . SER A 1 66 ? -22.047 -2.717 1.039 1.00 89.56 66 SER A O 1
ATOM 550 N N . ASP A 1 67 ? -20.943 -4.481 1.907 1.00 88.81 67 ASP A N 1
ATOM 551 C CA . ASP A 1 67 ? -21.096 -4.095 3.310 1.00 88.81 67 ASP A CA 1
ATOM 552 C C . ASP A 1 67 ? -19.890 -3.311 3.830 1.00 88.81 67 ASP A C 1
ATOM 554 O O . ASP A 1 67 ? -20.046 -2.439 4.681 1.00 88.81 67 ASP A O 1
ATOM 558 N N . TYR A 1 68 ? -18.694 -3.587 3.298 1.00 97.06 68 TYR A N 1
ATOM 559 C CA . TYR A 1 68 ? -17.455 -2.998 3.803 1.00 97.06 68 TYR A CA 1
ATOM 560 C C . TYR A 1 68 ? -16.509 -2.576 2.682 1.00 97.06 68 TYR A C 1
ATOM 562 O O . TYR A 1 68 ? -16.479 -3.170 1.600 1.00 97.06 68 TYR A O 1
ATOM 570 N N . ILE A 1 69 ? -15.692 -1.563 2.962 1.00 97.94 69 ILE A N 1
ATOM 571 C CA . ILE A 1 69 ? -14.640 -1.062 2.078 1.00 97.94 69 ILE A CA 1
ATOM 572 C C . ILE A 1 69 ? -13.385 -0.884 2.929 1.00 97.94 69 ILE A C 1
ATOM 574 O O . ILE A 1 69 ? -13.453 -0.267 3.982 1.00 97.94 69 ILE A O 1
ATOM 578 N N . THR A 1 70 ? -12.253 -1.431 2.490 1.00 98.44 70 THR A N 1
ATOM 579 C CA . THR A 1 70 ? -10.961 -1.226 3.168 1.00 98.44 70 THR A CA 1
ATOM 580 C C . THR A 1 70 ? -10.369 0.125 2.798 1.00 98.44 70 THR A C 1
ATOM 582 O O . THR A 1 70 ? -10.462 0.480 1.626 1.00 98.44 70 THR A O 1
ATOM 585 N N . ASP A 1 71 ? -9.602 0.791 3.654 1.00 98.62 71 ASP A N 1
ATOM 586 C CA . ASP A 1 71 ? -8.817 1.941 3.187 1.00 98.62 71 ASP A CA 1
ATOM 587 C C . ASP A 1 71 ? -7.707 1.537 2.227 1.00 98.62 71 ASP A C 1
ATOM 589 O O . ASP A 1 71 ? -7.705 1.952 1.063 1.00 98.62 71 ASP A O 1
ATOM 593 N N . PHE A 1 72 ? -6.810 0.663 2.686 1.00 98.88 72 PHE A N 1
ATOM 594 C CA . PHE A 1 72 ? -5.723 0.138 1.872 1.00 98.88 72 PHE A CA 1
ATOM 595 C C . PHE A 1 72 ? -5.523 -1.361 2.061 1.00 98.88 72 PHE A C 1
ATOM 597 O O . PHE A 1 72 ? -5.745 -1.931 3.130 1.00 98.88 72 PHE A O 1
ATOM 604 N N . VAL A 1 73 ? -4.998 -1.999 1.016 1.00 98.69 73 VAL A N 1
ATOM 605 C CA . VAL A 1 73 ? -4.455 -3.356 1.093 1.00 98.69 73 VAL A CA 1
ATOM 606 C C . VAL A 1 73 ? -3.033 -3.346 0.551 1.00 98.69 73 VAL A C 1
ATOM 608 O O . VAL A 1 73 ? -2.809 -3.208 -0.650 1.00 98.69 73 VAL A O 1
ATOM 611 N N . ASN A 1 74 ? -2.052 -3.508 1.434 1.00 97.88 74 ASN A N 1
ATOM 612 C CA . ASN A 1 74 ? -0.651 -3.645 1.049 1.00 97.88 74 ASN A CA 1
ATOM 613 C C . ASN A 1 74 ? -0.351 -5.107 0.697 1.00 97.88 74 ASN A C 1
ATOM 615 O O . ASN A 1 74 ? -0.544 -6.002 1.522 1.00 97.88 74 ASN A O 1
ATOM 619 N N . ILE A 1 75 ? 0.145 -5.349 -0.511 1.00 96.25 75 ILE A N 1
ATOM 620 C CA . ILE A 1 75 ? 0.436 -6.677 -1.044 1.00 96.25 75 ILE A CA 1
ATOM 621 C C . ILE A 1 75 ? 1.943 -6.843 -1.156 1.00 96.25 75 ILE A C 1
ATOM 623 O O . ILE A 1 75 ? 2.605 -6.079 -1.852 1.00 96.25 75 ILE A O 1
ATOM 627 N N . ASN A 1 76 ? 2.469 -7.886 -0.523 1.00 93.19 76 ASN A N 1
ATOM 628 C CA . ASN A 1 76 ? 3.860 -8.294 -0.672 1.00 93.19 76 ASN A CA 1
ATOM 629 C C . ASN A 1 76 ? 3.945 -9.660 -1.359 1.00 93.19 76 ASN A C 1
ATOM 631 O O . ASN A 1 76 ? 3.204 -10.588 -1.023 1.00 93.19 76 ASN A O 1
ATOM 635 N N . GLY A 1 77 ? 4.883 -9.809 -2.290 1.00 89.00 77 GLY A N 1
ATOM 636 C CA . GLY A 1 77 ? 5.262 -11.100 -2.842 1.00 89.00 77 GLY A CA 1
ATOM 637 C C . GLY A 1 77 ? 5.950 -11.964 -1.786 1.00 89.00 77 GLY A C 1
ATOM 638 O O . GLY A 1 77 ? 6.970 -11.592 -1.215 1.00 89.00 77 GLY A O 1
ATOM 639 N N . ASN A 1 78 ? 5.417 -13.158 -1.553 1.00 87.38 78 ASN A N 1
ATOM 640 C CA . ASN A 1 78 ? 6.031 -14.217 -0.755 1.00 87.38 78 ASN A CA 1
ATOM 641 C C . ASN A 1 78 ? 6.434 -15.399 -1.654 1.00 87.38 78 ASN A C 1
ATOM 643 O O . ASN A 1 78 ? 6.152 -16.563 -1.366 1.00 87.38 78 ASN A O 1
ATOM 647 N N . ARG A 1 79 ? 7.079 -15.082 -2.787 1.00 84.50 79 ARG A N 1
ATOM 648 C CA . ARG A 1 79 ? 7.690 -16.043 -3.723 1.00 84.50 79 ARG A CA 1
ATOM 649 C C . ARG A 1 79 ? 6.767 -17.236 -4.010 1.00 84.50 79 ARG A C 1
ATOM 651 O O . ARG A 1 79 ? 5.657 -17.048 -4.508 1.00 84.50 79 ARG A O 1
ATOM 658 N N . SER A 1 80 ? 7.193 -18.457 -3.691 1.00 86.19 80 SER A N 1
ATOM 659 C CA . SER A 1 80 ? 6.438 -19.681 -3.951 1.00 86.19 80 SER A CA 1
ATOM 660 C C . SER A 1 80 ? 5.082 -19.726 -3.238 1.00 86.19 80 SER A C 1
ATOM 662 O O . SER A 1 80 ? 4.168 -20.333 -3.791 1.00 86.19 80 SER A O 1
ATOM 664 N N . TYR A 1 81 ? 4.906 -19.044 -2.100 1.00 86.44 81 TYR A N 1
ATOM 665 C CA . TYR A 1 81 ? 3.628 -18.934 -1.382 1.00 86.44 81 TYR A CA 1
ATOM 666 C C . TYR A 1 81 ? 2.646 -17.920 -1.988 1.00 86.44 81 TYR A C 1
ATOM 668 O O . TYR A 1 81 ? 1.482 -17.894 -1.584 1.00 86.44 81 TYR A O 1
ATOM 676 N N . GLY A 1 82 ? 3.069 -17.145 -2.988 1.00 90.50 82 GLY A N 1
ATOM 677 C CA . GLY A 1 82 ? 2.226 -16.154 -3.652 1.00 90.50 82 GLY A CA 1
ATOM 678 C C . GLY A 1 82 ? 2.139 -14.854 -2.869 1.00 90.50 82 GLY A C 1
ATOM 679 O O . GLY A 1 82 ? 3.110 -14.451 -2.240 1.00 90.50 82 GLY A O 1
ATOM 680 N N . PHE A 1 83 ? 0.999 -14.173 -2.929 1.00 93.56 83 PHE A N 1
ATOM 681 C CA . PHE A 1 83 ? 0.816 -12.910 -2.221 1.00 93.56 83 PHE A CA 1
ATOM 682 C C . PHE A 1 83 ? 0.541 -13.082 -0.722 1.00 93.56 83 PHE A C 1
ATOM 684 O O . PHE A 1 83 ? -0.098 -14.041 -0.280 1.00 93.56 83 PHE A O 1
ATOM 691 N N . GLU A 1 84 ? 1.005 -12.100 0.047 1.00 94.31 84 GLU A N 1
ATOM 692 C CA . GLU A 1 84 ? 0.573 -11.799 1.408 1.00 94.31 84 GLU A CA 1
ATOM 693 C C . GLU A 1 84 ? -0.059 -10.415 1.447 1.00 94.31 84 GLU A C 1
ATOM 695 O O . GLU A 1 84 ? 0.492 -9.465 0.890 1.00 94.31 84 GLU A O 1
ATOM 700 N N . TYR A 1 85 ? -1.173 -10.301 2.157 1.00 97.00 85 TYR A N 1
ATOM 701 C CA . TYR A 1 85 ? -1.955 -9.077 2.244 1.00 97.00 85 TYR A CA 1
ATOM 702 C C . TYR A 1 85 ? -1.864 -8.500 3.655 1.00 97.00 85 TYR A C 1
ATOM 704 O O . TYR A 1 85 ? -1.933 -9.241 4.633 1.00 97.00 85 TYR A O 1
ATOM 712 N N . THR A 1 86 ? -1.749 -7.184 3.771 1.00 98.12 86 THR A N 1
ATOM 713 C CA . THR A 1 86 ? -2.023 -6.451 5.009 1.00 98.12 86 THR A CA 1
ATOM 714 C C . THR A 1 86 ? -3.175 -5.497 4.728 1.00 98.12 86 THR A C 1
ATOM 716 O O . THR A 1 86 ? -3.024 -4.604 3.898 1.00 98.12 86 THR A O 1
ATOM 719 N N . PHE A 1 87 ? -4.309 -5.696 5.393 1.00 98.69 87 PHE A N 1
ATOM 720 C CA . PHE A 1 87 ? -5.456 -4.792 5.340 1.00 98.69 87 PHE A CA 1
ATOM 721 C C . PHE A 1 87 ? -5.213 -3.688 6.358 1.00 98.69 87 PHE A C 1
ATOM 723 O O . PHE A 1 87 ? -4.823 -3.981 7.490 1.00 98.69 87 PHE A O 1
ATOM 730 N N . ILE A 1 88 ? -5.374 -2.443 5.935 1.00 98.81 88 ILE A N 1
ATOM 731 C CA . ILE A 1 88 ? -4.979 -1.272 6.705 1.00 98.81 88 ILE A CA 1
ATOM 732 C C . ILE A 1 88 ? -6.178 -0.337 6.779 1.00 98.81 88 ILE A C 1
ATOM 734 O O . ILE A 1 88 ? -6.689 0.043 5.728 1.00 98.81 88 ILE A O 1
ATOM 738 N N . GLU A 1 89 ? -6.574 0.015 7.998 1.00 98.75 89 GLU A N 1
ATOM 739 C CA . GLU A 1 89 ? -7.499 1.110 8.306 1.00 98.75 89 GLU A CA 1
ATOM 740 C C . GLU A 1 89 ? -6.706 2.360 8.698 1.00 98.75 89 GLU A C 1
ATOM 742 O O . GLU A 1 89 ? -5.716 2.248 9.435 1.00 98.75 89 GLU A O 1
ATOM 747 N N . ILE A 1 90 ? -7.102 3.528 8.192 1.00 98.31 90 ILE A N 1
ATOM 748 C CA . ILE A 1 90 ? -6.465 4.820 8.450 1.00 98.31 90 ILE A CA 1
ATOM 749 C C . ILE A 1 90 ? -7.458 5.726 9.178 1.00 98.31 90 ILE A C 1
ATOM 751 O O . ILE A 1 90 ? -8.445 6.147 8.599 1.00 98.31 90 ILE A O 1
ATOM 755 N N . GLU A 1 91 ? -7.128 6.101 10.407 1.00 97.31 91 GLU A N 1
ATOM 756 C CA . GLU A 1 91 ? -7.855 7.111 11.186 1.00 97.31 91 GLU A CA 1
ATOM 757 C C . GLU A 1 91 ? -7.093 8.448 11.150 1.00 97.31 91 GLU A C 1
ATOM 759 O O . GLU A 1 91 ? -6.138 8.616 10.382 1.00 97.31 91 GLU A O 1
ATOM 764 N N . SER A 1 92 ? -7.452 9.426 11.983 1.00 95.44 92 SER A N 1
ATOM 765 C CA . SER A 1 92 ? -6.719 10.692 12.037 1.00 95.44 92 SER A CA 1
ATOM 766 C C . SER A 1 92 ? -5.413 10.573 12.849 1.00 95.44 92 SER A C 1
ATOM 768 O O . SER A 1 92 ? -5.348 9.893 13.881 1.00 95.44 92 SER A O 1
ATOM 770 N N . PRO A 1 93 ? -4.323 11.260 12.438 1.00 95.38 93 PRO A N 1
ATOM 771 C CA . PRO A 1 93 ? -3.124 11.381 13.265 1.00 95.38 93 PRO A CA 1
ATOM 772 C C . PRO A 1 93 ? -3.374 12.176 14.548 1.00 95.38 93 PRO A C 1
ATOM 774 O O . PRO A 1 93 ? -2.572 12.086 15.470 1.00 95.38 93 PRO A O 1
ATOM 777 N N . HIS A 1 94 ? -4.454 12.950 14.618 1.00 93.81 94 HIS A N 1
ATOM 778 C CA . HIS A 1 94 ? -4.792 13.786 15.772 1.00 93.81 94 HIS A CA 1
ATOM 779 C C . HIS A 1 94 ? -5.679 13.069 16.789 1.00 93.81 94 HIS A C 1
ATOM 781 O O . HIS A 1 94 ? -5.969 13.637 17.840 1.00 93.81 94 HIS A O 1
ATOM 787 N N . ASP A 1 95 ? -6.083 11.832 16.496 1.00 92.56 95 ASP A N 1
ATOM 788 C CA . ASP A 1 95 ? -6.926 11.061 17.396 1.00 92.56 95 ASP A CA 1
ATOM 789 C C . ASP A 1 95 ? -6.122 10.515 18.571 1.00 92.56 95 ASP A C 1
ATOM 791 O O . ASP A 1 95 ? -5.020 9.960 18.445 1.00 92.56 95 ASP A O 1
ATOM 795 N N . GLU A 1 96 ? -6.726 10.647 19.744 1.00 89.75 96 GLU A N 1
ATOM 796 C CA . GLU A 1 96 ? -6.257 9.991 20.948 1.00 89.75 96 GLU A CA 1
ATOM 797 C C . GLU A 1 96 ? -6.683 8.526 20.925 1.00 89.75 96 GLU A C 1
ATOM 799 O O . GLU A 1 96 ? -7.790 8.173 20.526 1.00 89.75 96 GLU A O 1
ATOM 804 N N . ILE A 1 97 ? -5.802 7.647 21.388 1.00 89.81 97 ILE A N 1
ATOM 805 C CA . ILE A 1 97 ? -6.019 6.194 21.296 1.00 89.81 97 ILE A CA 1
ATOM 806 C C . ILE A 1 97 ? -6.589 5.660 22.612 1.00 89.81 97 ILE A C 1
ATOM 808 O O . ILE A 1 97 ? -7.374 4.709 22.635 1.00 89.81 97 ILE A O 1
ATOM 812 N N . TYR A 1 98 ? -6.235 6.321 23.716 1.00 89.12 98 TYR A N 1
ATOM 813 C CA . TYR A 1 98 ? -6.766 6.051 25.041 1.00 89.12 98 TYR A CA 1
ATOM 814 C C . TYR A 1 98 ? -7.208 7.350 25.713 1.00 89.12 98 TYR A C 1
ATOM 816 O O . TYR A 1 98 ? -6.554 8.385 25.639 1.00 89.12 98 TYR A O 1
ATOM 824 N N . THR A 1 99 ? -8.329 7.284 26.420 1.00 88.06 99 THR A N 1
ATOM 825 C CA . THR A 1 99 ? -8.780 8.341 27.327 1.00 88.06 99 THR A CA 1
ATOM 826 C C . THR A 1 99 ? -7.800 8.509 28.492 1.00 88.06 99 THR A C 1
ATOM 828 O O . THR A 1 99 ? -7.080 7.578 28.850 1.00 88.06 99 THR A O 1
ATOM 831 N N . ARG A 1 100 ? -7.880 9.639 29.210 1.00 85.12 100 ARG A N 1
ATOM 832 C CA . ARG A 1 100 ? -7.121 9.866 30.462 1.00 85.12 100 ARG A CA 1
ATOM 833 C C . ARG A 1 100 ? -7.336 8.790 31.537 1.00 85.12 100 ARG A C 1
ATOM 835 O O . ARG A 1 100 ? -6.529 8.669 32.447 1.00 85.12 100 ARG A O 1
ATOM 842 N N . SER A 1 101 ? -8.429 8.029 31.450 1.00 85.56 101 SER A N 1
ATOM 843 C CA . SER A 1 101 ? -8.727 6.906 32.352 1.00 85.56 101 SER A CA 1
ATOM 844 C C . SER A 1 101 ? -8.139 5.565 31.887 1.00 85.56 101 SER A C 1
ATOM 846 O O . SER A 1 101 ? -8.431 4.528 32.477 1.00 85.56 101 SER A O 1
ATOM 848 N N . GLY A 1 102 ? -7.360 5.559 30.801 1.00 85.25 102 GLY A N 1
ATOM 849 C CA . GLY A 1 102 ? -6.732 4.371 30.224 1.00 85.25 102 GLY A CA 1
ATOM 850 C C . GLY A 1 102 ? -7.667 3.485 29.392 1.00 85.25 102 GLY A C 1
ATOM 851 O O . GLY A 1 102 ? -7.263 2.394 28.990 1.00 85.25 102 GLY A O 1
ATOM 852 N N . LYS A 1 103 ? -8.907 3.913 29.130 1.00 89.00 103 LYS A N 1
ATOM 853 C CA . LYS A 1 103 ? -9.868 3.201 28.261 1.00 89.00 103 LYS A CA 1
ATOM 854 C C . LYS A 1 103 ? -9.672 3.569 26.795 1.00 89.00 103 LYS A C 1
ATOM 856 O O . LYS A 1 103 ? -9.314 4.712 26.534 1.00 89.00 103 LYS A O 1
ATOM 861 N N . GLN A 1 104 ? -9.957 2.648 25.873 1.00 91.38 104 GLN A N 1
ATOM 862 C CA . GLN A 1 104 ? -9.973 2.927 24.430 1.00 91.38 104 GLN A CA 1
ATOM 863 C C . GLN A 1 104 ? -10.931 4.084 24.108 1.00 91.38 104 GLN A C 1
ATOM 865 O O . GLN A 1 104 ? -11.977 4.221 24.749 1.00 91.38 104 GLN A O 1
ATOM 870 N N . THR A 1 105 ? -10.562 4.923 23.143 1.00 93.69 105 THR A N 1
ATOM 871 C CA . THR A 1 105 ? -11.443 5.966 22.599 1.00 93.69 105 THR A CA 1
ATOM 872 C C . THR A 1 105 ? -12.489 5.375 21.655 1.00 93.69 105 THR A C 1
ATOM 874 O O . THR A 1 105 ? -12.395 4.211 21.252 1.00 93.69 105 THR A O 1
ATOM 877 N N . SER A 1 106 ? -13.511 6.168 21.321 1.00 95.56 106 SER A N 1
ATOM 878 C CA . SER A 1 106 ? -14.502 5.800 20.303 1.00 95.56 106 SER A CA 1
ATOM 879 C C . SER A 1 106 ? -13.847 5.528 18.957 1.00 95.56 106 SER A C 1
ATOM 881 O O . SER A 1 106 ? -14.239 4.576 18.295 1.00 95.56 106 SER A O 1
ATOM 883 N N . ASP A 1 107 ? -12.826 6.307 18.612 1.00 95.50 107 ASP A N 1
ATOM 884 C CA . ASP A 1 107 ? -12.179 6.277 17.300 1.00 95.50 107 ASP A CA 1
ATOM 885 C C . ASP A 1 107 ? -11.370 4.984 17.150 1.00 95.50 107 ASP A C 1
ATOM 887 O O . ASP A 1 107 ? -11.623 4.191 16.245 1.00 95.50 107 ASP A O 1
ATOM 891 N N . LEU A 1 108 ? -10.531 4.644 18.145 1.00 95.38 108 LEU A N 1
ATOM 892 C CA . LEU A 1 108 ? -9.867 3.335 18.166 1.00 95.38 108 LEU A CA 1
ATOM 893 C C . LEU A 1 108 ? -10.885 2.181 18.181 1.00 95.38 108 LEU A C 1
ATOM 895 O O . LEU A 1 108 ? -10.679 1.166 17.516 1.00 95.38 108 LEU A O 1
ATOM 899 N N . SER A 1 109 ? -11.962 2.300 18.962 1.00 96.69 109 SER A N 1
ATOM 900 C CA . SER A 1 109 ? -12.975 1.239 19.050 1.00 96.69 109 SER A CA 1
ATOM 901 C C . SER A 1 109 ? -13.684 1.023 17.709 1.00 96.69 109 SER A C 1
ATOM 903 O O . SER A 1 109 ? -13.911 -0.125 17.330 1.00 96.69 109 SER A O 1
ATOM 905 N N . GLY A 1 110 ? -13.990 2.105 16.987 1.00 98.00 110 GLY A N 1
ATOM 906 C CA . GLY A 1 110 ? -14.570 2.084 15.646 1.00 98.00 110 GLY A CA 1
ATOM 907 C C . GLY A 1 110 ? -13.636 1.426 14.637 1.00 98.00 110 GLY A C 1
ATOM 908 O O . GLY A 1 110 ? -14.034 0.453 13.999 1.00 98.00 110 GLY A O 1
ATOM 909 N N . ALA A 1 111 ? -12.376 1.863 14.577 1.00 97.88 111 ALA A N 1
ATOM 910 C CA . ALA A 1 111 ? -11.359 1.291 13.694 1.00 97.88 111 ALA A CA 1
ATOM 911 C C . ALA A 1 111 ? -11.168 -0.220 13.916 1.00 97.88 111 ALA A C 1
ATOM 913 O O . ALA A 1 111 ? -11.124 -1.015 12.974 1.00 97.88 111 ALA A O 1
ATOM 914 N N . LEU A 1 112 ? -11.087 -0.648 15.183 1.00 98.25 112 LEU A N 1
ATOM 915 C CA . LEU A 1 112 ? -10.983 -2.068 15.527 1.00 98.25 112 LEU A CA 1
ATOM 916 C C . LEU A 1 112 ? -12.222 -2.850 15.087 1.00 98.25 112 LEU A C 1
ATOM 918 O O . LEU A 1 112 ? -12.082 -3.980 14.617 1.00 98.25 112 LEU A O 1
ATOM 922 N N . GLU A 1 113 ? -13.420 -2.277 15.221 1.00 98.38 113 GLU A N 1
ATOM 923 C CA . GLU A 1 113 ? -14.646 -2.932 14.769 1.00 98.38 113 GLU A CA 1
ATOM 924 C C . GLU A 1 113 ? -14.689 -3.075 13.245 1.00 98.38 113 GLU A C 1
ATOM 926 O O . GLU A 1 113 ? -14.984 -4.170 12.768 1.00 98.38 113 GLU A O 1
ATOM 931 N N . GLN A 1 114 ? -14.271 -2.057 12.486 1.00 98.00 114 GLN A N 1
ATOM 932 C CA . GLN A 1 114 ? -14.148 -2.157 11.026 1.00 98.00 114 GLN A CA 1
ATOM 933 C C . GLN A 1 114 ? -13.208 -3.298 10.609 1.00 98.00 114 GLN A C 1
ATOM 935 O O . GLN A 1 114 ? -13.559 -4.152 9.789 1.00 98.00 114 GLN A O 1
ATOM 940 N N . VAL A 1 115 ? -12.031 -3.393 11.237 1.00 98.50 115 VAL A N 1
ATOM 941 C CA . VAL A 1 115 ? -11.087 -4.487 10.975 1.00 98.50 115 VAL A CA 1
ATOM 942 C C . VAL A 1 115 ? -11.680 -5.853 11.343 1.00 98.50 115 VAL A C 1
ATOM 944 O O . VAL A 1 115 ? -11.510 -6.831 10.603 1.00 98.50 115 VAL A O 1
ATOM 947 N N . ARG A 1 116 ? -12.386 -5.957 12.475 1.00 98.38 116 ARG A N 1
ATOM 948 C CA . ARG A 1 116 ? -13.070 -7.195 12.889 1.00 98.38 116 ARG A CA 1
ATOM 949 C C . ARG A 1 116 ? -14.159 -7.585 11.896 1.00 98.38 116 ARG A C 1
ATOM 951 O O . ARG A 1 116 ? -14.279 -8.771 11.587 1.00 98.38 116 ARG A O 1
ATOM 958 N N . ASP A 1 117 ? -14.895 -6.625 11.357 1.00 98.38 117 ASP A N 1
ATOM 959 C CA . ASP A 1 117 ? -15.899 -6.857 10.325 1.00 98.38 117 ASP A CA 1
ATOM 960 C C . ASP A 1 117 ? -15.283 -7.398 9.038 1.00 98.38 117 ASP A C 1
ATOM 962 O O . ASP A 1 117 ? -15.764 -8.402 8.504 1.00 98.38 117 ASP A O 1
ATOM 966 N N . TRP A 1 118 ? -14.143 -6.862 8.596 1.00 98.44 118 TRP A N 1
ATOM 967 C CA . TRP A 1 118 ? -13.420 -7.436 7.458 1.00 98.44 118 TRP A CA 1
ATOM 968 C C . TRP A 1 118 ? -12.994 -8.881 7.727 1.00 98.44 118 TRP A C 1
ATOM 970 O O . TRP A 1 118 ? -13.129 -9.742 6.856 1.00 98.44 118 TRP A O 1
ATOM 980 N N . LYS A 1 119 ? -12.516 -9.189 8.941 1.00 97.44 119 LYS A N 1
ATOM 981 C CA . LYS A 1 119 ? -12.162 -10.563 9.342 1.00 97.44 119 LYS A CA 1
ATOM 982 C C . LYS A 1 119 ? -13.366 -11.499 9.281 1.00 97.44 119 LYS A C 1
ATOM 984 O O . LYS A 1 119 ? -13.259 -12.584 8.703 1.00 97.44 119 LYS A O 1
ATOM 989 N N . ARG A 1 120 ? -14.507 -11.081 9.842 1.00 97.31 120 ARG A N 1
ATOM 990 C CA . ARG A 1 120 ? -15.769 -11.839 9.800 1.00 97.31 120 ARG A CA 1
ATOM 991 C C . ARG A 1 120 ? -16.214 -12.061 8.358 1.00 97.31 120 ARG A C 1
ATOM 993 O O . ARG A 1 120 ? -16.539 -13.191 7.997 1.00 97.31 120 ARG A O 1
ATOM 1000 N N . TRP A 1 121 ? -16.146 -11.027 7.520 1.00 97.94 121 TRP A N 1
ATOM 1001 C CA . TRP A 1 121 ? -16.507 -11.120 6.110 1.00 97.94 121 TRP A CA 1
ATOM 1002 C C . TRP A 1 121 ? -15.623 -12.115 5.353 1.00 97.94 121 TRP A C 1
ATOM 1004 O O . TRP A 1 121 ? -16.155 -12.964 4.639 1.00 97.94 121 TRP A O 1
ATOM 1014 N N . ILE A 1 122 ? -14.297 -12.068 5.534 1.00 96.75 122 ILE A N 1
ATOM 1015 C CA . ILE A 1 122 ? -13.356 -13.001 4.887 1.00 96.75 122 ILE A CA 1
ATOM 1016 C C . ILE A 1 122 ? -13.656 -14.448 5.294 1.00 96.75 122 ILE A C 1
ATOM 1018 O O . ILE A 1 122 ? -13.679 -15.328 4.433 1.00 96.75 122 ILE A O 1
ATOM 1022 N N . ALA A 1 123 ? -13.912 -14.692 6.583 1.00 95.31 123 ALA A N 1
ATOM 1023 C CA . ALA A 1 123 ? -14.250 -16.021 7.084 1.00 95.31 123 ALA A CA 1
ATOM 1024 C C . ALA A 1 123 ? -15.580 -16.529 6.499 1.00 95.31 123 ALA A C 1
ATOM 1026 O O . ALA A 1 123 ? -15.646 -17.651 5.992 1.00 95.31 123 ALA A O 1
ATOM 1027 N N . ALA A 1 124 ? -16.614 -15.684 6.498 1.00 96.31 124 ALA A N 1
ATOM 1028 C CA . ALA A 1 124 ? -17.939 -16.023 5.982 1.00 96.31 124 ALA A CA 1
ATOM 1029 C C . ALA A 1 124 ? -17.975 -16.184 4.449 1.00 96.31 124 ALA A C 1
ATOM 1031 O O . ALA A 1 124 ? -18.780 -16.953 3.931 1.00 96.31 124 ALA A O 1
ATOM 1032 N N . ASN A 1 125 ? -17.089 -15.502 3.715 1.00 96.31 125 ASN A N 1
ATOM 1033 C CA . ASN A 1 125 ? -17.089 -15.438 2.250 1.00 96.31 125 ASN A CA 1
ATOM 1034 C C . ASN A 1 125 ? -15.812 -16.027 1.631 1.00 96.31 125 ASN A C 1
ATOM 1036 O O . ASN A 1 125 ? -15.285 -15.487 0.655 1.00 96.31 125 ASN A O 1
ATOM 1040 N N . THR A 1 126 ? -15.312 -17.138 2.180 1.00 94.62 126 THR A N 1
ATOM 1041 C CA . THR A 1 126 ? -13.983 -17.700 1.860 1.00 94.62 126 THR A CA 1
ATOM 1042 C C . THR A 1 126 ? -13.703 -17.833 0.354 1.00 94.62 126 THR A C 1
ATOM 1044 O O . THR A 1 126 ? -12.626 -17.449 -0.100 1.00 94.62 126 THR A O 1
ATOM 1047 N N . ASP A 1 127 ? -14.646 -18.321 -0.456 1.00 94.25 127 ASP A N 1
ATOM 1048 C CA . ASP A 1 127 ? -14.418 -18.485 -1.902 1.00 94.25 127 ASP A CA 1
ATOM 1049 C C . ASP A 1 127 ? -14.320 -17.150 -2.646 1.00 94.25 127 ASP A C 1
ATOM 1051 O O . ASP A 1 127 ? -13.496 -16.983 -3.550 1.00 94.25 127 ASP A O 1
ATOM 1055 N N . THR A 1 128 ? -15.142 -16.174 -2.259 1.00 95.62 128 THR A N 1
ATOM 1056 C CA . THR A 1 128 ? -15.056 -14.818 -2.808 1.00 95.62 128 THR A CA 1
ATOM 1057 C C . THR A 1 128 ? -13.766 -14.145 -2.357 1.00 95.62 128 THR A C 1
ATOM 1059 O O . THR A 1 128 ? -13.087 -13.532 -3.180 1.00 95.62 128 THR A O 1
ATOM 1062 N N . ALA A 1 129 ? -13.368 -14.336 -1.098 1.00 96.19 129 ALA A N 1
ATOM 1063 C CA . ALA A 1 129 ? -12.100 -13.856 -0.568 1.00 96.19 129 ALA A CA 1
ATOM 1064 C C . ALA A 1 129 ? -10.900 -14.457 -1.319 1.00 96.19 129 ALA A C 1
ATOM 1066 O O . ALA A 1 129 ? -10.002 -13.716 -1.702 1.00 96.19 129 ALA A O 1
ATOM 1067 N N . LYS A 1 130 ? -10.900 -15.763 -1.617 1.00 94.94 130 LYS A N 1
ATOM 1068 C CA . LYS A 1 130 ? -9.847 -16.423 -2.414 1.00 94.94 130 LYS A CA 1
ATOM 1069 C C . LYS A 1 130 ? -9.726 -15.853 -3.827 1.00 94.94 130 LYS A C 1
ATOM 1071 O O . LYS A 1 130 ? -8.618 -15.746 -4.343 1.00 94.94 130 LYS A O 1
ATOM 1076 N N . ARG A 1 131 ? -10.849 -15.484 -4.455 1.00 94.56 131 ARG A N 1
ATOM 1077 C CA . ARG A 1 131 ? -10.849 -14.841 -5.781 1.00 94.56 131 ARG A CA 1
ATOM 1078 C C . ARG A 1 131 ? -10.343 -13.403 -5.730 1.00 94.56 131 ARG A C 1
ATOM 1080 O O . ARG A 1 131 ? -9.646 -12.990 -6.647 1.00 94.56 131 ARG A O 1
ATOM 1087 N N . LEU A 1 132 ? -10.704 -12.653 -4.689 1.00 96.38 132 LEU A N 1
ATOM 1088 C CA . LEU A 1 132 ? -10.332 -11.243 -4.545 1.00 96.38 132 LEU A CA 1
ATOM 1089 C C . LEU A 1 132 ? -8.896 -11.058 -4.029 1.00 96.38 132 LEU A C 1
ATOM 1091 O O . LEU A 1 132 ? -8.230 -10.090 -4.390 1.00 96.38 132 LEU A O 1
ATOM 1095 N N . PHE A 1 133 ? -8.406 -12.006 -3.232 1.00 96.19 133 PHE A N 1
ATOM 1096 C CA . PHE A 1 133 ? -7.084 -11.997 -2.605 1.00 96.19 133 PHE A CA 1
ATOM 1097 C C . PHE A 1 133 ? -6.351 -13.327 -2.867 1.00 96.19 133 PHE A C 1
ATOM 1099 O O . PHE A 1 133 ? -6.099 -14.103 -1.935 1.00 96.19 133 PHE A O 1
ATOM 1106 N N . PRO A 1 134 ? -6.032 -13.641 -4.138 1.00 94.12 134 PRO A N 1
ATOM 1107 C CA . PRO A 1 134 ? -5.417 -14.911 -4.492 1.00 94.12 134 PRO A CA 1
ATOM 1108 C C . PRO A 1 134 ? -4.001 -15.052 -3.930 1.00 94.12 134 PRO A C 1
ATOM 1110 O O . PRO A 1 134 ? -3.083 -14.291 -4.226 1.00 94.12 134 PRO A O 1
ATOM 1113 N N . SER A 1 135 ? -3.797 -16.125 -3.182 1.00 92.19 135 SER A N 1
ATOM 1114 C CA . SER A 1 135 ? -2.501 -16.522 -2.647 1.00 92.19 135 SER A CA 1
ATOM 1115 C C . SER A 1 135 ? -2.392 -18.032 -2.739 1.00 92.19 135 SER A C 1
ATOM 1117 O O . SER A 1 135 ? -3.346 -18.729 -2.386 1.00 92.19 135 SER A O 1
ATOM 1119 N N . LYS A 1 136 ? -1.245 -18.566 -3.178 1.00 91.75 136 LYS A N 1
ATOM 1120 C CA . LYS A 1 136 ? -1.066 -20.022 -3.262 1.00 91.75 136 LYS A CA 1
ATOM 1121 C C . LYS A 1 136 ? -1.297 -20.674 -1.907 1.00 91.75 136 LYS A C 1
ATOM 1123 O O . LYS A 1 136 ? -1.976 -21.694 -1.837 1.00 91.75 136 LYS A O 1
ATOM 1128 N N . ARG A 1 137 ? -0.792 -20.061 -0.830 1.00 90.69 137 ARG A N 1
ATOM 1129 C CA . ARG A 1 137 ? -1.042 -20.531 0.538 1.00 90.69 137 ARG A CA 1
ATOM 1130 C C . ARG A 1 137 ? -2.539 -20.589 0.830 1.00 90.69 137 ARG A C 1
ATOM 1132 O O . ARG A 1 137 ? -3.020 -21.639 1.232 1.00 90.69 137 ARG A O 1
ATOM 1139 N N . PHE A 1 138 ? -3.268 -19.502 0.580 1.00 92.12 138 PHE A N 1
ATOM 1140 C CA . PHE A 1 138 ? -4.699 -19.438 0.885 1.00 92.12 138 PHE A CA 1
ATOM 1141 C C . PHE A 1 138 ? -5.515 -20.449 0.066 1.00 92.12 138 PHE A C 1
ATOM 1143 O O . PHE A 1 138 ? -6.421 -21.101 0.585 1.00 92.12 138 PHE A O 1
ATOM 1150 N N . LEU A 1 139 ? -5.161 -20.637 -1.204 1.00 89.56 139 LEU A N 1
ATOM 1151 C CA . LEU A 1 139 ? -5.825 -21.595 -2.082 1.00 89.56 139 LEU A CA 1
ATOM 1152 C C . LEU A 1 139 ? -5.592 -23.045 -1.642 1.00 89.56 139 LEU A C 1
ATOM 1154 O O . LEU A 1 139 ? -6.545 -23.819 -1.640 1.00 89.56 139 LEU A O 1
ATOM 1158 N N . ILE A 1 140 ? -4.366 -23.393 -1.233 1.00 89.88 140 ILE A N 1
ATOM 1159 C CA . ILE A 1 140 ? -4.001 -24.761 -0.831 1.00 89.88 140 ILE A CA 1
ATOM 1160 C C . ILE A 1 140 ? -4.484 -25.090 0.583 1.00 89.88 140 ILE A C 1
ATOM 1162 O O . ILE A 1 140 ? -5.057 -26.152 0.800 1.00 89.88 140 ILE A O 1
ATOM 1166 N N . THR A 1 141 ? -4.233 -24.215 1.559 1.00 90.50 141 THR A N 1
ATOM 1167 C CA . THR A 1 141 ? -4.482 -24.532 2.975 1.00 90.50 141 THR A CA 1
ATOM 1168 C C . THR A 1 141 ? -5.852 -24.077 3.460 1.00 90.50 141 THR A C 1
ATOM 1170 O O . THR A 1 141 ? -6.260 -24.442 4.557 1.00 90.50 141 THR A O 1
ATOM 1173 N N . GLY A 1 142 ? -6.542 -23.223 2.699 1.00 88.50 142 GLY A N 1
ATOM 1174 C CA . GLY A 1 142 ? -7.768 -22.561 3.148 1.00 88.50 142 GLY A CA 1
ATOM 1175 C C . GLY A 1 142 ? -7.548 -21.48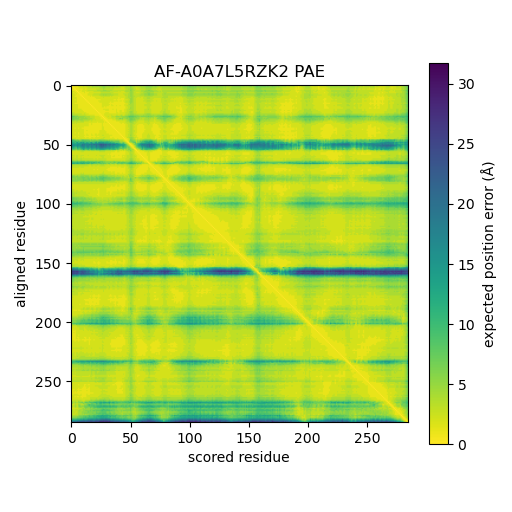9 4.220 1.00 88.50 142 GLY A C 1
ATOM 1176 O O . GLY A 1 142 ? -8.505 -20.818 4.588 1.00 88.50 142 GLY A O 1
ATOM 1177 N N . VAL A 1 143 ? -6.313 -21.279 4.689 1.00 88.44 143 VAL A N 1
ATOM 1178 C CA . VAL A 1 143 ? -5.985 -20.263 5.698 1.00 88.44 143 VAL A CA 1
ATOM 1179 C C . VAL A 1 143 ? -5.629 -18.949 4.996 1.00 88.44 143 VAL A C 1
ATOM 1181 O O . VAL A 1 143 ? -4.650 -18.933 4.239 1.00 88.44 143 VAL A O 1
ATOM 1184 N N . PRO A 1 144 ? -6.367 -17.848 5.240 1.00 90.00 144 PRO A N 1
ATOM 1185 C CA . PRO A 1 144 ? -6.070 -16.555 4.637 1.00 90.00 144 PRO A CA 1
ATOM 1186 C C . PRO A 1 144 ? -4.643 -16.095 4.936 1.00 90.00 144 PRO A C 1
ATOM 1188 O O . PRO A 1 144 ? -4.194 -16.101 6.081 1.00 90.00 144 PRO A O 1
ATOM 1191 N N . SER A 1 145 ? -3.930 -15.651 3.902 1.00 91.44 145 SER A N 1
ATOM 1192 C CA . SER A 1 145 ? -2.597 -15.055 4.042 1.00 91.44 145 SER A CA 1
ATOM 1193 C C . SER A 1 145 ? -2.709 -13.541 4.257 1.00 91.44 145 SER A C 1
ATOM 1195 O O . SER A 1 145 ? -2.173 -12.754 3.473 1.00 91.44 145 SER A O 1
ATOM 1197 N N . ILE A 1 146 ? -3.482 -13.154 5.278 1.00 95.69 146 ILE A N 1
ATOM 1198 C CA . ILE A 1 146 ? -3.923 -11.778 5.538 1.00 95.69 146 ILE A CA 1
ATOM 1199 C C . ILE A 1 146 ? -3.526 -11.359 6.959 1.00 95.69 146 ILE A C 1
ATOM 1201 O O . ILE A 1 146 ? -3.776 -12.082 7.921 1.00 95.69 146 ILE A O 1
ATOM 1205 N N . ARG A 1 147 ? -2.912 -10.182 7.074 1.00 96.94 147 ARG A N 1
ATOM 1206 C CA . ARG A 1 147 ? -2.667 -9.446 8.320 1.00 96.94 147 ARG A CA 1
ATOM 1207 C C . ARG A 1 147 ? -3.567 -8.217 8.378 1.00 96.94 147 ARG A C 1
ATOM 1209 O O . ARG A 1 147 ? -4.050 -7.760 7.344 1.00 96.94 147 ARG A O 1
ATOM 1216 N N . TYR A 1 148 ? -3.725 -7.661 9.571 1.00 98.31 148 TYR A N 1
ATOM 1217 C CA . TYR A 1 148 ? -4.595 -6.519 9.814 1.00 98.31 148 TYR A CA 1
ATOM 1218 C C . TYR A 1 148 ? -3.857 -5.437 10.593 1.00 98.31 148 TYR A C 1
ATOM 1220 O O . TYR A 1 148 ? -3.090 -5.747 11.507 1.00 98.31 148 TYR A O 1
ATOM 1228 N N . MET A 1 149 ? -4.078 -4.182 10.221 1.00 98.44 149 MET A N 1
ATOM 1229 C CA . MET A 1 149 ? -3.426 -3.025 10.814 1.00 98.44 149 MET A CA 1
ATOM 1230 C C . MET A 1 149 ? -4.403 -1.855 10.917 1.00 98.44 149 MET A C 1
ATOM 1232 O O . MET A 1 149 ? -5.149 -1.588 9.983 1.00 98.44 149 MET A O 1
ATOM 1236 N N . VAL A 1 150 ? -4.340 -1.135 12.029 1.00 98.25 150 VAL A N 1
ATOM 1237 C CA . VAL A 1 150 ? -4.936 0.190 12.208 1.00 98.25 150 VAL A CA 1
ATOM 1238 C C . VAL A 1 150 ? -3.797 1.198 12.323 1.00 98.25 150 VAL A C 1
ATOM 1240 O O . VAL A 1 150 ? -2.850 0.974 13.087 1.00 98.25 150 VAL A O 1
ATOM 1243 N N . VAL A 1 151 ? -3.873 2.297 11.575 1.00 97.62 151 VAL A N 1
ATOM 1244 C CA . VAL A 1 151 ? -2.970 3.444 11.702 1.00 97.62 151 VAL A CA 1
ATOM 1245 C C . VAL A 1 151 ? -3.754 4.624 12.262 1.00 97.62 151 VAL A C 1
ATOM 1247 O O . VAL A 1 151 ? -4.632 5.155 11.596 1.00 97.62 151 VAL A O 1
ATOM 1250 N N . ILE A 1 152 ? -3.429 5.029 13.487 1.00 95.88 152 ILE A N 1
ATOM 1251 C CA . ILE A 1 152 ? -4.164 6.053 14.239 1.00 95.88 152 ILE A CA 1
ATOM 1252 C C . ILE A 1 152 ? -3.203 6.844 15.129 1.00 95.88 152 ILE A C 1
ATOM 1254 O O . ILE A 1 152 ? -2.255 6.279 15.685 1.00 95.88 152 ILE A O 1
ATOM 1258 N N . GLY A 1 153 ? -3.438 8.147 15.280 1.00 94.06 153 GLY A N 1
ATOM 1259 C CA . GLY A 1 153 ? -2.709 8.995 16.222 1.00 94.06 153 GLY A CA 1
ATOM 1260 C C . GLY A 1 153 ? -1.218 9.212 15.901 1.00 94.06 153 GLY A C 1
ATOM 1261 O O . GLY A 1 153 ? -0.671 8.757 14.884 1.00 94.06 153 GLY A O 1
ATOM 1262 N N . ARG A 1 154 ? -0.513 9.882 16.825 1.00 91.75 154 ARG A N 1
ATOM 1263 C CA . ARG A 1 154 ? 0.956 10.072 16.827 1.00 91.75 154 ARG A CA 1
ATOM 1264 C C . ARG A 1 154 ? 1.624 9.295 17.970 1.00 91.75 154 ARG A C 1
ATOM 1266 O O . ARG A 1 154 ? 1.003 8.882 18.943 1.00 91.75 154 ARG A O 1
ATOM 1273 N N . ARG A 1 155 ? 2.938 9.095 17.886 1.00 85.62 155 ARG A N 1
ATOM 1274 C CA . ARG A 1 155 ? 3.750 8.403 18.904 1.00 85.62 155 ARG A CA 1
ATOM 1275 C C . ARG A 1 155 ? 3.701 9.118 20.254 1.00 85.62 155 ARG A C 1
ATOM 1277 O O . ARG A 1 155 ? 3.584 8.461 21.284 1.00 85.62 155 ARG A O 1
ATOM 1284 N N . ASN A 1 156 ? 3.721 10.448 20.230 1.00 72.69 156 ASN A N 1
ATOM 1285 C CA . ASN A 1 156 ? 3.808 11.278 21.432 1.00 72.69 156 ASN A CA 1
ATOM 1286 C C . ASN A 1 156 ? 2.560 11.204 22.326 1.00 72.69 156 ASN A C 1
ATOM 1288 O O . ASN A 1 156 ? 2.653 11.556 23.496 1.00 72.69 156 ASN A O 1
ATOM 1292 N N . SER A 1 157 ? 1.421 10.721 21.820 1.00 62.69 157 SER A N 1
ATOM 1293 C CA . SER A 1 157 ? 0.192 10.568 22.607 1.00 62.69 157 SER A CA 1
ATOM 1294 C C . SER A 1 157 ? 0.068 9.211 23.318 1.00 62.69 157 SER A C 1
ATOM 1296 O O . SER A 1 157 ? -0.957 8.930 23.930 1.00 62.69 157 SER A O 1
ATOM 1298 N N . SER A 1 158 ? 1.068 8.316 23.232 1.00 57.38 158 SER A N 1
ATOM 1299 C CA . SER A 1 158 ? 0.822 6.894 23.540 1.00 57.38 158 SER A CA 1
ATOM 1300 C C . SER A 1 158 ? 1.983 6.051 24.076 1.00 57.38 158 SER A C 1
ATOM 1302 O O . SER A 1 158 ? 1.879 4.821 24.088 1.00 57.38 158 SER A O 1
ATOM 1304 N N . GLN A 1 159 ? 3.083 6.668 24.515 1.00 60.38 159 GLN A N 1
ATOM 1305 C CA . GLN A 1 159 ? 4.272 5.932 24.968 1.00 60.38 159 GLN A CA 1
ATOM 1306 C C . GLN A 1 159 ? 3.960 4.944 26.115 1.00 60.38 159 GLN A C 1
ATOM 1308 O O . GLN A 1 159 ? 4.500 3.839 26.130 1.00 60.38 159 GLN A O 1
ATOM 1313 N N . ASP A 1 160 ? 3.026 5.300 27.003 1.00 58.50 160 ASP A N 1
ATOM 1314 C CA . ASP A 1 160 ? 2.664 4.515 28.193 1.00 58.50 160 ASP A CA 1
ATOM 1315 C C . ASP A 1 160 ? 1.687 3.356 27.912 1.00 58.50 160 ASP A C 1
ATOM 1317 O O . ASP A 1 160 ? 1.382 2.565 28.801 1.00 58.50 160 ASP A O 1
ATOM 1321 N N . GLU A 1 161 ? 1.207 3.208 26.672 1.00 76.50 161 GLU A N 1
ATOM 1322 C CA . GLU A 1 161 ? 0.097 2.301 26.330 1.00 76.50 161 GLU A CA 1
ATOM 1323 C C . GLU A 1 161 ? 0.466 1.239 25.276 1.00 76.50 161 GLU A C 1
ATOM 1325 O O . GLU A 1 161 ? -0.394 0.587 24.671 1.00 76.50 161 GLU A O 1
ATOM 1330 N N . ILE A 1 162 ? 1.771 1.032 25.067 1.00 81.88 162 ILE A N 1
ATOM 1331 C CA . ILE A 1 162 ? 2.322 0.010 24.162 1.00 81.88 162 ILE A CA 1
ATOM 1332 C C . ILE A 1 162 ? 1.826 -1.392 24.542 1.00 81.88 162 ILE A C 1
ATOM 1334 O O . ILE A 1 162 ? 1.487 -2.180 23.660 1.00 81.88 162 ILE A O 1
ATOM 1338 N N . GLU A 1 163 ? 1.721 -1.698 25.838 1.00 86.12 163 GLU A N 1
ATOM 1339 C CA . GLU A 1 163 ? 1.328 -3.038 26.282 1.00 86.12 163 GLU A CA 1
ATOM 1340 C C . GLU A 1 163 ? -0.114 -3.385 25.898 1.00 86.12 163 GLU A C 1
ATOM 1342 O O . GLU A 1 163 ? -0.381 -4.502 25.458 1.00 86.12 163 GLU A O 1
ATOM 1347 N N . LYS A 1 164 ? -1.039 -2.418 25.953 1.00 89.12 164 LYS A N 1
ATOM 1348 C CA . LYS A 1 164 ? -2.430 -2.637 25.526 1.00 89.12 164 LYS A CA 1
ATOM 1349 C C . LYS A 1 164 ? -2.531 -2.897 24.024 1.00 89.12 164 LYS A C 1
ATOM 1351 O O . LYS A 1 164 ? -3.298 -3.757 23.599 1.00 89.12 164 LYS A O 1
ATOM 1356 N N . ARG A 1 165 ? -1.715 -2.217 23.210 1.00 89.62 165 ARG A N 1
ATOM 1357 C CA . ARG A 1 165 ? -1.623 -2.499 21.765 1.00 89.62 165 ARG A CA 1
ATOM 1358 C C . ARG A 1 165 ? -1.064 -3.892 21.496 1.00 89.62 165 ARG A C 1
ATOM 1360 O O . ARG A 1 165 ? -1.603 -4.616 20.665 1.00 89.62 165 ARG A O 1
ATOM 1367 N N . ASN A 1 166 ? -0.011 -4.276 22.218 1.00 90.44 166 ASN A N 1
ATOM 1368 C CA . ASN A 1 166 ? 0.580 -5.607 22.104 1.00 90.44 166 ASN A CA 1
ATOM 1369 C C . ASN A 1 166 ? -0.413 -6.699 22.514 1.00 90.44 166 ASN A C 1
ATOM 1371 O O . ASN A 1 166 ? -0.445 -7.751 21.880 1.00 90.44 166 ASN A O 1
ATOM 1375 N N . GLN A 1 167 ? -1.240 -6.450 23.533 1.00 92.25 167 GLN A N 1
ATOM 1376 C CA . GLN A 1 167 ? -2.305 -7.364 23.937 1.00 92.25 167 GLN A CA 1
ATOM 1377 C C . GLN A 1 167 ? -3.322 -7.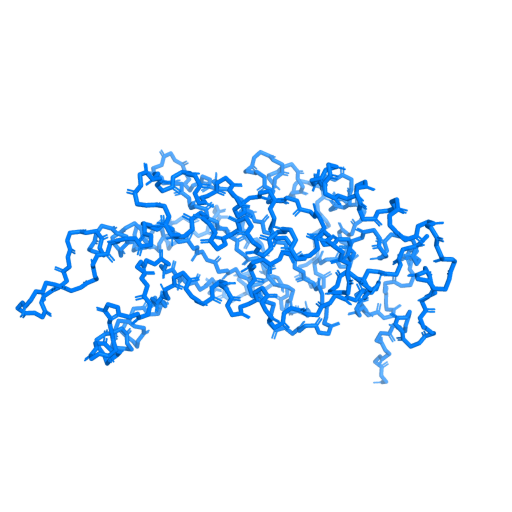573 22.806 1.00 92.25 167 GLN A C 1
ATOM 1379 O O . GLN A 1 167 ? -3.586 -8.715 22.447 1.00 92.25 167 GLN A O 1
ATOM 1384 N N . ILE A 1 168 ? -3.802 -6.497 22.169 1.00 94.69 168 ILE A N 1
ATOM 1385 C CA . ILE A 1 168 ? -4.720 -6.586 21.016 1.00 94.69 168 ILE A CA 1
ATOM 1386 C C . ILE A 1 168 ? -4.084 -7.372 19.862 1.00 94.69 168 ILE A C 1
ATOM 1388 O O . ILE A 1 168 ? -4.734 -8.221 19.253 1.00 94.69 168 ILE A O 1
ATOM 1392 N N . PHE A 1 169 ? -2.797 -7.159 19.583 1.00 96.06 169 PHE A N 1
ATOM 1393 C CA . PHE A 1 169 ? -2.097 -7.948 18.571 1.00 96.06 169 PHE A CA 1
ATOM 1394 C C . PHE A 1 169 ? -2.015 -9.437 18.938 1.00 96.06 169 PHE A C 1
ATOM 1396 O O . PHE A 1 169 ? -2.233 -10.285 18.075 1.00 96.06 169 PHE A O 1
ATOM 1403 N N . ARG A 1 170 ? -1.725 -9.781 20.198 1.00 96.31 170 ARG A N 1
ATOM 1404 C CA . ARG A 1 170 ? -1.658 -11.183 20.645 1.00 96.31 170 ARG A CA 1
ATOM 1405 C C . ARG A 1 170 ? -3.014 -11.882 20.571 1.00 96.31 170 ARG A C 1
ATOM 1407 O O . ARG A 1 170 ? -3.069 -13.020 20.111 1.00 96.31 170 ARG A O 1
ATOM 1414 N N . ASP A 1 171 ? -4.075 -11.204 20.994 1.00 96.62 171 ASP A N 1
ATOM 1415 C CA . ASP A 1 171 ? -5.411 -11.797 21.099 1.00 96.62 171 ASP A CA 1
ATOM 1416 C C . ASP A 1 171 ? -6.140 -11.823 19.755 1.00 96.62 171 ASP A C 1
ATOM 1418 O O . ASP A 1 171 ? -6.852 -12.775 19.434 1.00 96.62 171 ASP A O 1
ATOM 1422 N N . GLU A 1 172 ? -5.956 -10.778 18.947 1.00 96.38 172 GLU A N 1
ATOM 1423 C CA . GLU A 1 172 ? -6.747 -10.554 17.741 1.00 96.38 172 GLU A CA 1
ATOM 1424 C C . GLU A 1 172 ? -5.906 -10.519 16.462 1.00 96.38 172 GLU A C 1
ATOM 1426 O O . GLU A 1 172 ? -6.466 -10.531 15.367 1.00 96.38 172 GLU A O 1
ATOM 1431 N N . GLY A 1 173 ? -4.576 -10.485 16.533 1.00 97.00 173 GLY A N 1
ATOM 1432 C CA . GLY A 1 173 ? -3.720 -10.373 15.346 1.00 97.00 173 GLY A CA 1
ATOM 1433 C C . GLY A 1 173 ? -3.883 -9.046 14.596 1.00 97.00 173 GLY A C 1
ATOM 1434 O O . GLY A 1 173 ? -3.667 -9.009 13.383 1.00 97.00 173 GLY A O 1
ATOM 1435 N N . ILE A 1 174 ? -4.309 -7.984 15.290 1.00 97.88 174 ILE A N 1
ATOM 1436 C CA . ILE A 1 174 ? -4.468 -6.633 14.737 1.00 97.88 174 ILE A CA 1
ATOM 1437 C C . ILE A 1 174 ? -3.307 -5.768 15.232 1.00 97.88 174 ILE A C 1
ATOM 1439 O O . ILE A 1 174 ? -3.141 -5.563 16.433 1.00 97.88 174 ILE A O 1
ATOM 1443 N N . GLU A 1 175 ? -2.486 -5.267 14.310 1.00 96.56 175 GLU A N 1
ATOM 1444 C CA . GLU A 1 175 ? -1.432 -4.306 14.636 1.00 96.56 175 GLU A CA 1
ATOM 1445 C C . GLU A 1 175 ? -2.013 -2.898 14.790 1.00 96.56 175 GLU A C 1
ATOM 1447 O O . GLU A 1 175 ? -2.781 -2.451 13.947 1.00 96.56 175 GLU A O 1
ATOM 1452 N N . ILE A 1 176 ? -1.594 -2.160 15.818 1.00 95.44 176 ILE A N 1
ATOM 1453 C CA . ILE A 1 176 ? -1.928 -0.737 15.972 1.00 95.44 176 ILE A CA 1
ATOM 1454 C C . ILE A 1 176 ? -0.640 0.069 15.827 1.00 95.44 176 ILE A C 1
ATOM 1456 O O . ILE A 1 176 ? 0.293 -0.078 16.623 1.00 95.44 176 ILE A O 1
ATOM 1460 N N . ARG A 1 177 ? -0.580 0.918 14.804 1.00 94.75 177 ARG A N 1
ATOM 1461 C CA . ARG A 1 177 ? 0.562 1.781 14.486 1.00 94.75 177 ARG A CA 1
ATOM 1462 C C . ARG A 1 177 ? 0.142 3.247 14.546 1.00 94.75 177 ARG A C 1
ATOM 1464 O O . ARG A 1 177 ? -1.020 3.567 14.345 1.00 94.75 177 ARG A O 1
ATOM 1471 N N . SER A 1 178 ? 1.095 4.135 14.814 1.00 94.81 178 SER A N 1
ATOM 1472 C CA . SER A 1 178 ? 0.882 5.577 14.656 1.00 94.81 178 SER A CA 1
ATOM 1473 C C . SER A 1 178 ? 1.281 6.032 13.260 1.00 94.81 178 SER A C 1
ATOM 1475 O O . SER A 1 178 ? 2.030 5.342 12.568 1.00 94.81 178 SER A O 1
ATOM 1477 N N . PHE A 1 179 ? 0.881 7.236 12.865 1.00 96.81 179 PHE A N 1
ATOM 1478 C CA . PHE A 1 179 ? 1.345 7.834 11.611 1.00 96.81 179 PHE A CA 1
ATOM 1479 C C . PHE A 1 179 ? 2.874 7.987 11.535 1.00 96.81 179 PHE A C 1
ATOM 1481 O O . PHE A 1 179 ? 3.444 8.008 10.446 1.00 96.81 179 PHE A O 1
ATOM 1488 N N . ASP A 1 180 ? 3.572 8.033 12.674 1.00 95.38 180 ASP A N 1
ATOM 1489 C CA . ASP A 1 180 ? 5.039 8.034 12.704 1.00 95.38 180 ASP A CA 1
ATOM 1490 C C . ASP A 1 180 ? 5.647 6.750 12.142 1.00 95.38 180 ASP A C 1
ATOM 1492 O O . ASP A 1 180 ? 6.755 6.792 11.625 1.00 95.38 180 ASP A O 1
ATOM 1496 N N . TYR A 1 181 ? 4.932 5.622 12.186 1.00 95.69 181 TYR A N 1
ATOM 1497 C CA . TYR A 1 181 ? 5.363 4.394 11.516 1.00 95.69 181 TYR A CA 1
ATOM 1498 C C . TYR A 1 181 ? 5.483 4.593 9.998 1.00 95.69 181 TYR A C 1
ATOM 1500 O O . TYR A 1 181 ? 6.468 4.166 9.400 1.00 95.69 181 TYR A O 1
ATOM 1508 N N . LEU A 1 182 ? 4.526 5.292 9.380 1.00 97.62 182 LEU A N 1
ATOM 1509 C CA . LEU A 1 182 ? 4.573 5.626 7.953 1.00 97.62 182 LEU A CA 1
ATOM 1510 C C . LEU A 1 182 ? 5.706 6.622 7.656 1.00 97.62 182 LEU A C 1
ATOM 1512 O O . LEU A 1 182 ? 6.404 6.485 6.651 1.00 97.62 182 LEU A O 1
ATOM 1516 N N . THR A 1 183 ? 5.949 7.579 8.560 1.00 97.50 183 THR A N 1
ATOM 1517 C CA . THR A 1 183 ? 7.109 8.484 8.476 1.00 97.50 183 THR A CA 1
ATOM 1518 C C . THR A 1 183 ? 8.434 7.724 8.552 1.00 97.50 183 THR A C 1
ATOM 1520 O O . THR A 1 183 ? 9.357 8.022 7.792 1.00 97.50 183 THR A O 1
ATOM 1523 N N . ASP A 1 184 ? 8.547 6.746 9.449 1.00 96.38 184 ASP A N 1
ATOM 1524 C CA . ASP A 1 184 ? 9.748 5.923 9.592 1.00 96.38 184 ASP A CA 1
ATOM 1525 C C . ASP A 1 184 ? 9.977 5.072 8.341 1.00 96.38 184 ASP A C 1
ATOM 1527 O O . ASP A 1 184 ? 11.103 5.009 7.850 1.00 96.38 184 ASP A O 1
ATOM 1531 N N . ILE A 1 185 ? 8.909 4.504 7.767 1.00 95.44 185 ILE A N 1
ATOM 1532 C CA . ILE A 1 185 ? 8.969 3.807 6.478 1.00 95.44 185 ILE A CA 1
ATOM 1533 C C . ILE A 1 185 ? 9.512 4.728 5.383 1.00 95.44 185 ILE A C 1
ATOM 1535 O O . ILE A 1 185 ? 10.447 4.342 4.685 1.00 95.44 185 ILE A O 1
ATOM 1539 N N . LEU A 1 186 ? 8.961 5.938 5.234 1.00 96.25 186 LEU A N 1
ATOM 1540 C CA . LEU A 1 186 ? 9.433 6.899 4.235 1.00 96.25 186 LEU A CA 1
ATOM 1541 C C . LEU A 1 186 ? 10.926 7.204 4.424 1.00 96.25 186 LEU A C 1
ATOM 1543 O O . LEU A 1 186 ? 11.686 7.202 3.460 1.00 96.25 186 LEU A O 1
ATOM 1547 N N . ARG A 1 187 ? 11.357 7.458 5.665 1.00 94.81 187 ARG A N 1
ATOM 1548 C CA . ARG A 1 187 ? 12.747 7.822 5.993 1.00 94.81 187 ARG A CA 1
ATOM 1549 C C . ARG A 1 187 ? 13.739 6.683 5.774 1.00 94.81 187 ARG A C 1
ATOM 1551 O O . ARG A 1 187 ? 14.882 6.947 5.395 1.00 94.81 187 ARG A O 1
ATOM 1558 N N . ALA A 1 188 ? 13.317 5.453 6.047 1.00 92.56 188 ALA A N 1
ATOM 1559 C CA . ALA A 1 188 ? 14.120 4.249 5.874 1.00 92.56 188 ALA A CA 1
ATOM 1560 C C . ALA A 1 188 ? 14.065 3.694 4.444 1.00 92.56 188 ALA A C 1
ATOM 1562 O O . ALA A 1 188 ? 14.790 2.752 4.141 1.00 92.56 188 ALA A O 1
ATOM 1563 N N . ARG A 1 189 ? 13.218 4.253 3.570 1.00 91.12 189 ARG A N 1
ATOM 1564 C CA . ARG A 1 189 ? 13.005 3.721 2.229 1.00 91.12 189 ARG A CA 1
ATOM 1565 C C . ARG A 1 189 ? 14.263 3.819 1.378 1.00 91.12 189 ARG A C 1
ATOM 1567 O O . ARG A 1 189 ? 14.730 4.917 1.070 1.00 91.12 189 ARG A O 1
ATOM 1574 N N . ASP A 1 190 ? 14.696 2.665 0.891 1.00 89.12 190 ASP A N 1
ATOM 1575 C CA . ASP A 1 190 ? 15.610 2.574 -0.234 1.00 89.12 190 ASP A CA 1
ATOM 1576 C C . ASP A 1 190 ? 14.846 2.262 -1.524 1.00 89.12 190 ASP A C 1
ATOM 1578 O O . ASP A 1 190 ? 13.817 1.574 -1.543 1.00 89.12 190 ASP A O 1
ATOM 1582 N N . PHE A 1 191 ? 15.346 2.829 -2.617 1.00 91.25 191 PHE A N 1
ATOM 1583 C CA . PHE A 1 191 ? 14.795 2.662 -3.952 1.00 91.25 191 PHE A CA 1
ATOM 1584 C C . PHE A 1 191 ? 15.813 1.896 -4.785 1.00 91.25 191 PHE A C 1
ATOM 1586 O O . PHE A 1 191 ? 16.985 2.257 -4.821 1.00 91.25 191 PHE A O 1
ATOM 1593 N N . HIS A 1 192 ? 15.366 0.838 -5.447 1.00 90.44 192 HIS A N 1
ATOM 1594 C CA . HIS A 1 192 ? 16.203 0.043 -6.336 1.00 90.44 192 HIS A CA 1
ATOM 1595 C C . HIS A 1 192 ? 15.757 0.272 -7.769 1.00 90.44 192 HIS A C 1
ATOM 1597 O O . HIS A 1 192 ? 14.569 0.460 -8.029 1.00 90.44 192 HIS A O 1
ATOM 1603 N N . SER A 1 193 ? 16.707 0.268 -8.698 1.00 92.62 193 SER A N 1
ATOM 1604 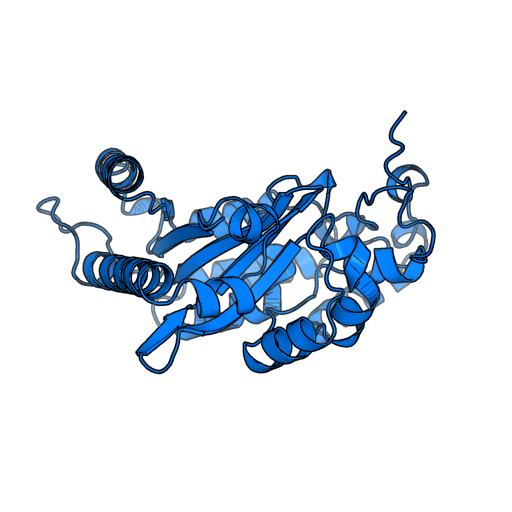C CA . SER A 1 193 ? 16.394 0.474 -10.111 1.00 92.62 193 SER A CA 1
ATOM 1605 C C . SER A 1 193 ? 15.732 -0.759 -10.730 1.00 92.62 193 SER A C 1
ATOM 1607 O O . SER A 1 193 ? 15.026 -0.627 -11.718 1.00 92.62 193 SER A O 1
ATOM 1609 N N . HIS A 1 194 ? 15.923 -1.941 -10.149 1.00 91.38 194 HIS A N 1
ATOM 1610 C CA . HIS A 1 194 ? 15.234 -3.171 -10.528 1.00 91.38 194 HIS A CA 1
ATOM 1611 C C . HIS A 1 194 ? 14.869 -3.957 -9.272 1.00 91.38 194 HIS A C 1
ATOM 1613 O O . HIS A 1 194 ? 15.467 -3.786 -8.207 1.00 91.38 194 HIS A O 1
ATOM 1619 N N . ILE A 1 195 ? 13.892 -4.839 -9.413 1.00 88.19 195 ILE A N 1
ATOM 1620 C CA . ILE A 1 195 ? 13.508 -5.808 -8.401 1.00 88.19 195 ILE A CA 1
ATOM 1621 C C . ILE A 1 195 ? 14.205 -7.152 -8.646 1.00 88.19 195 ILE A C 1
ATOM 1623 O O . ILE A 1 195 ? 14.416 -7.571 -9.789 1.00 88.19 195 ILE A O 1
ATOM 1627 N N . TRP A 1 196 ? 14.541 -7.863 -7.570 1.00 85.19 196 TRP A N 1
ATOM 1628 C CA . TRP A 1 196 ? 15.161 -9.185 -7.666 1.00 85.19 196 TRP A CA 1
ATOM 1629 C C . TRP A 1 196 ? 14.106 -10.269 -7.897 1.00 85.19 196 TRP A C 1
ATOM 1631 O O . TRP A 1 196 ? 13.466 -10.757 -6.956 1.00 85.19 196 TRP A O 1
ATOM 1641 N N . ILE A 1 197 ? 13.944 -10.671 -9.155 1.00 83.25 197 ILE A N 1
ATOM 1642 C CA . ILE A 1 197 ? 13.061 -11.761 -9.603 1.00 83.25 197 ILE A CA 1
ATOM 1643 C C . ILE A 1 197 ? 13.849 -13.051 -9.865 1.00 83.25 197 ILE A C 1
ATOM 1645 O O . ILE A 1 197 ? 15.062 -13.013 -10.063 1.00 83.25 197 ILE A O 1
ATOM 1649 N N . SER A 1 198 ? 13.158 -14.200 -9.853 1.00 83.25 198 SER A N 1
ATOM 1650 C CA . SER A 1 198 ? 13.764 -15.484 -10.256 1.00 83.25 198 SER A CA 1
ATOM 1651 C C . SER A 1 198 ? 14.260 -15.410 -11.697 1.00 83.25 198 SER A C 1
ATOM 1653 O O . SER A 1 198 ? 13.569 -14.852 -12.550 1.00 83.25 198 SER A O 1
ATOM 1655 N N . ASN A 1 199 ? 15.395 -16.046 -11.987 1.00 82.62 199 ASN A N 1
ATOM 1656 C CA . ASN A 1 199 ? 15.874 -16.235 -13.355 1.00 82.62 199 ASN A CA 1
ATOM 1657 C C . ASN A 1 199 ? 14.895 -17.047 -14.232 1.00 82.62 199 ASN A C 1
ATOM 1659 O O . ASN A 1 199 ? 14.944 -16.945 -15.452 1.00 82.62 199 ASN A O 1
ATOM 1663 N N . ASP A 1 200 ? 13.947 -17.779 -13.635 1.00 82.94 200 ASP A N 1
ATOM 1664 C CA . ASP A 1 200 ? 12.843 -18.423 -14.371 1.00 82.94 200 ASP A CA 1
ATOM 1665 C C . ASP A 1 200 ? 11.951 -17.409 -15.117 1.00 82.94 200 ASP A C 1
ATOM 1667 O O . ASP A 1 200 ? 11.182 -17.774 -16.005 1.00 82.94 200 ASP A O 1
ATOM 1671 N N . PHE A 1 201 ? 12.052 -16.124 -14.761 1.00 83.19 201 PHE A N 1
ATOM 1672 C CA . PHE A 1 201 ? 11.365 -15.006 -15.402 1.00 83.19 201 PHE A CA 1
ATOM 1673 C C . PHE A 1 201 ? 12.272 -14.233 -16.367 1.00 83.19 201 PHE A C 1
ATOM 1675 O O . PHE A 1 201 ? 12.068 -13.040 -16.576 1.00 83.19 201 PHE A O 1
ATOM 1682 N N . SER A 1 202 ? 13.249 -14.897 -16.995 1.00 75.00 202 SER A N 1
ATOM 1683 C CA . SER A 1 202 ? 14.173 -14.285 -17.967 1.00 75.00 202 SER A CA 1
ATOM 1684 C C . SER A 1 202 ? 13.492 -13.682 -19.206 1.00 75.00 202 SER A C 1
ATOM 1686 O O . SER A 1 202 ? 14.148 -13.026 -20.008 1.00 75.00 202 SER A O 1
ATOM 1688 N N . PHE A 1 203 ? 12.190 -13.923 -19.396 1.00 82.88 203 PHE A N 1
ATOM 1689 C CA . PHE A 1 203 ? 11.377 -13.288 -20.435 1.00 82.88 203 PHE A CA 1
ATOM 1690 C C . PHE A 1 203 ? 10.953 -11.850 -20.089 1.00 82.88 203 PHE A C 1
ATOM 1692 O O . PHE A 1 203 ? 10.477 -11.137 -20.968 1.00 82.88 203 PHE A O 1
ATOM 1699 N N . ILE A 1 204 ? 11.092 -11.424 -18.830 1.00 88.62 204 ILE A N 1
ATOM 1700 C CA . ILE A 1 204 ? 10.851 -10.038 -18.416 1.00 88.62 204 ILE A CA 1
ATOM 1701 C C . ILE A 1 204 ? 12.055 -9.203 -18.842 1.00 88.62 204 ILE A C 1
ATOM 1703 O O . ILE A 1 204 ? 13.190 -9.516 -18.480 1.00 88.62 204 ILE A O 1
ATOM 1707 N N . SER A 1 205 ? 11.814 -8.138 -19.605 1.00 92.19 205 SER A N 1
ATOM 1708 C CA . SER A 1 205 ? 12.891 -7.253 -20.043 1.00 92.19 205 SER A CA 1
ATOM 1709 C C . SER A 1 205 ? 13.446 -6.417 -18.881 1.00 92.19 205 SER A C 1
ATOM 1711 O O . SER A 1 205 ? 12.740 -6.134 -17.910 1.00 92.19 205 SER A O 1
ATOM 1713 N N . GLU A 1 206 ? 14.705 -5.967 -18.984 1.00 91.31 206 GLU A N 1
ATOM 1714 C CA . GLU A 1 206 ? 15.274 -5.011 -18.013 1.00 91.31 206 GLU A CA 1
ATOM 1715 C C . GLU A 1 206 ? 14.407 -3.746 -17.907 1.00 91.31 206 GLU A C 1
ATOM 1717 O O . GLU A 1 206 ? 14.198 -3.228 -16.814 1.00 91.31 206 GLU A O 1
ATOM 1722 N N . ALA A 1 207 ? 13.853 -3.280 -19.032 1.00 93.06 207 ALA A N 1
ATOM 1723 C CA . ALA A 1 207 ? 12.980 -2.113 -19.069 1.00 93.06 207 ALA A CA 1
ATOM 1724 C C . ALA A 1 207 ? 11.684 -2.336 -18.276 1.00 93.06 207 ALA A C 1
ATOM 1726 O O . ALA A 1 207 ? 11.359 -1.509 -17.434 1.00 93.06 207 ALA A O 1
ATOM 1727 N N . ASP A 1 208 ? 11.002 -3.470 -18.463 1.00 93.88 208 ASP A N 1
ATOM 1728 C CA . ASP A 1 208 ? 9.774 -3.783 -17.718 1.00 93.88 208 ASP A CA 1
ATOM 1729 C C . ASP A 1 208 ? 10.045 -3.904 -16.215 1.00 93.88 208 ASP A C 1
ATOM 1731 O O . ASP A 1 208 ? 9.285 -3.407 -15.385 1.00 93.88 208 ASP A O 1
ATOM 1735 N N . ASN A 1 209 ? 11.152 -4.546 -15.836 1.00 93.38 209 ASN A N 1
ATOM 1736 C CA . ASN A 1 209 ? 11.541 -4.652 -14.433 1.00 93.38 209 ASN A CA 1
ATOM 1737 C C . ASN A 1 209 ? 11.856 -3.260 -13.842 1.00 93.38 209 ASN A C 1
ATOM 1739 O O . ASN A 1 209 ? 11.385 -2.924 -12.752 1.00 93.38 209 ASN A O 1
ATOM 1743 N N . ASN A 1 210 ? 12.566 -2.412 -14.588 1.00 93.88 210 ASN A N 1
ATOM 1744 C CA . ASN A 1 210 ? 12.827 -1.031 -14.193 1.00 93.88 210 ASN A CA 1
ATOM 1745 C C . ASN A 1 210 ? 11.546 -0.191 -14.062 1.00 93.88 210 ASN A C 1
ATOM 1747 O O . ASN A 1 210 ? 11.412 0.566 -13.099 1.00 93.88 210 ASN A O 1
ATOM 1751 N N . ASP A 1 211 ? 10.590 -0.355 -14.974 1.00 94.56 211 ASP A N 1
ATOM 1752 C CA . ASP A 1 211 ? 9.291 0.320 -14.934 1.00 94.56 211 ASP A CA 1
ATOM 1753 C C . ASP A 1 211 ? 8.448 -0.166 -13.750 1.00 94.56 211 ASP A C 1
ATOM 1755 O O . ASP A 1 211 ? 7.798 0.628 -13.071 1.00 94.56 211 ASP A O 1
ATOM 1759 N N . PHE A 1 212 ? 8.508 -1.456 -13.415 1.00 94.38 212 PHE A N 1
ATOM 1760 C CA . PHE A 1 212 ? 7.883 -1.969 -12.199 1.00 94.38 212 PHE A CA 1
ATOM 1761 C C . PHE A 1 212 ? 8.529 -1.412 -10.924 1.00 94.38 212 PHE A C 1
ATOM 1763 O O . PHE A 1 212 ? 7.837 -1.163 -9.932 1.00 94.38 212 PHE A O 1
ATOM 1770 N N . ALA A 1 213 ? 9.842 -1.197 -10.929 1.00 93.69 213 ALA A N 1
ATOM 1771 C CA . ALA A 1 213 ? 10.559 -0.628 -9.794 1.00 93.69 213 ALA A CA 1
ATOM 1772 C C . ALA A 1 213 ? 10.272 0.873 -9.579 1.00 93.69 213 ALA A C 1
ATOM 1774 O O . ALA A 1 213 ? 10.615 1.409 -8.523 1.00 93.69 213 ALA A O 1
ATOM 1775 N N . ASN A 1 214 ? 9.613 1.538 -10.537 1.00 95.50 214 ASN A N 1
ATOM 1776 C CA . ASN A 1 214 ? 9.261 2.954 -10.469 1.00 95.50 214 ASN A CA 1
ATOM 1777 C C . ASN A 1 214 ? 8.461 3.277 -9.194 1.00 95.50 214 ASN A C 1
ATOM 1779 O O . ASN A 1 214 ? 7.319 2.840 -9.065 1.00 95.50 214 ASN A O 1
ATOM 1783 N N . PRO A 1 215 ? 9.009 4.069 -8.257 1.00 95.62 215 PRO A N 1
ATOM 1784 C CA . PRO A 1 215 ? 8.397 4.307 -6.952 1.00 95.62 215 PRO A CA 1
ATOM 1785 C C . PRO A 1 215 ? 7.241 5.309 -6.977 1.00 95.62 215 PRO A C 1
ATOM 1787 O O . PRO A 1 215 ? 6.536 5.444 -5.981 1.00 95.62 215 PRO A O 1
ATOM 1790 N N . PHE A 1 216 ? 7.012 6.003 -8.092 1.00 97.81 216 PHE A N 1
ATOM 1791 C CA . PHE A 1 216 ? 5.935 6.985 -8.219 1.00 97.81 216 PHE A CA 1
ATOM 1792 C C . PHE A 1 216 ? 4.569 6.355 -8.504 1.00 97.81 216 PHE A C 1
ATOM 1794 O O . PHE A 1 216 ? 3.638 7.067 -8.878 1.00 97.81 216 PHE A O 1
ATOM 1801 N N . TYR A 1 217 ? 4.420 5.036 -8.348 1.00 97.38 217 TYR A N 1
ATOM 1802 C CA . TYR A 1 217 ? 3.125 4.390 -8.513 1.00 97.38 217 TYR A CA 1
ATOM 1803 C C . TYR A 1 217 ? 2.110 4.872 -7.472 1.00 97.38 217 TYR A C 1
ATOM 1805 O O . TYR A 1 217 ? 2.429 5.048 -6.292 1.00 97.38 217 TYR A O 1
ATOM 1813 N N . THR A 1 218 ? 0.864 5.020 -7.911 1.00 98.44 218 THR A N 1
ATOM 1814 C CA . THR A 1 218 ? -0.274 5.268 -7.022 1.00 98.44 218 THR A CA 1
ATOM 1815 C C . THR A 1 218 ? -0.878 3.947 -6.552 1.00 98.44 218 THR A C 1
ATOM 1817 O O . THR A 1 218 ? -0.626 2.888 -7.141 1.00 98.44 218 THR A O 1
ATOM 1820 N N . ALA A 1 219 ? -1.709 3.989 -5.511 1.00 98.56 219 ALA A N 1
ATOM 1821 C CA . ALA A 1 219 ? -2.507 2.826 -5.136 1.00 98.56 219 ALA A CA 1
ATOM 1822 C C . ALA A 1 219 ? -3.456 2.418 -6.282 1.00 98.56 219 ALA A C 1
ATOM 1824 O O . ALA A 1 219 ? -3.873 3.235 -7.109 1.00 98.56 219 ALA A O 1
ATOM 1825 N N . ILE A 1 220 ? -3.746 1.122 -6.356 1.00 98.69 220 ILE A N 1
ATOM 1826 C CA . ILE A 1 220 ? -4.579 0.497 -7.381 1.00 98.69 220 ILE A CA 1
ATOM 1827 C C . ILE A 1 220 ? -6.017 0.437 -6.863 1.00 98.69 220 ILE A C 1
ATOM 1829 O O . ILE A 1 220 ? -6.284 -0.170 -5.828 1.00 98.69 220 ILE A O 1
ATOM 1833 N N . SER A 1 221 ? -6.954 1.023 -7.604 1.00 98.56 221 SER A N 1
ATOM 1834 C CA . SER A 1 221 ? -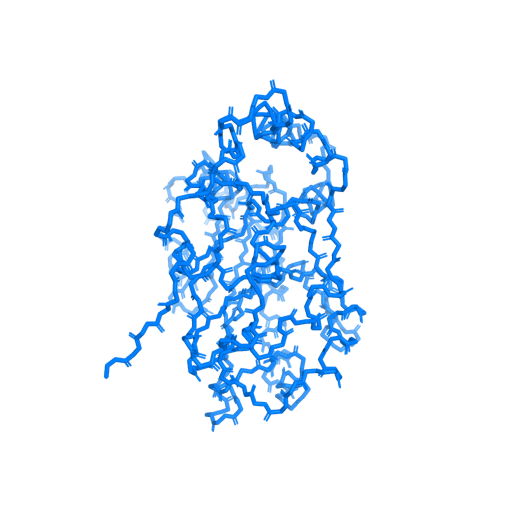8.374 0.990 -7.243 1.00 98.56 221 SER A CA 1
ATOM 1835 C C . SER A 1 221 ? -8.990 -0.406 -7.366 1.00 98.56 221 SER A C 1
ATOM 1837 O O . SER A 1 221 ? -8.548 -1.224 -8.177 1.00 98.56 221 SER A O 1
ATOM 1839 N N . ASP A 1 222 ? -10.087 -0.645 -6.645 1.00 98.56 222 ASP A N 1
ATOM 1840 C CA . ASP A 1 222 ? -10.861 -1.895 -6.697 1.00 98.56 222 ASP A CA 1
ATOM 1841 C C . ASP A 1 222 ? -11.217 -2.344 -8.123 1.00 98.56 222 ASP A C 1
ATOM 1843 O O . ASP A 1 222 ? -10.961 -3.489 -8.506 1.00 98.56 222 ASP A O 1
ATOM 1847 N N . ALA A 1 223 ? -11.723 -1.429 -8.954 1.00 98.38 223 ALA A N 1
ATOM 1848 C CA . ALA A 1 223 ? -12.071 -1.730 -10.342 1.00 98.38 223 ALA A CA 1
ATOM 1849 C C . ALA A 1 223 ? -10.856 -2.208 -11.156 1.00 98.38 223 ALA A C 1
ATOM 1851 O O . ALA A 1 223 ? -10.945 -3.189 -11.901 1.00 98.38 223 ALA A O 1
ATOM 1852 N N . THR A 1 224 ? -9.711 -1.542 -10.981 1.00 98.56 224 THR A N 1
ATOM 1853 C CA . THR A 1 224 ? -8.459 -1.895 -11.661 1.00 98.56 224 THR A CA 1
ATOM 1854 C C . THR A 1 224 ? -7.949 -3.247 -11.175 1.00 98.56 224 THR A C 1
ATOM 1856 O O . THR A 1 224 ? -7.636 -4.115 -11.987 1.00 98.56 224 THR A O 1
ATOM 1859 N N . TRP A 1 225 ? -7.952 -3.475 -9.859 1.00 98.31 225 TRP A N 1
ATOM 1860 C CA . TRP A 1 225 ? -7.529 -4.740 -9.263 1.00 98.31 225 TRP A CA 1
ATOM 1861 C C . TRP A 1 225 ? -8.360 -5.921 -9.775 1.00 98.31 225 TRP A C 1
ATOM 1863 O O . TRP A 1 225 ? -7.813 -6.926 -10.229 1.00 98.31 225 TRP A O 1
ATOM 1873 N N . ARG A 1 226 ? -9.689 -5.788 -9.809 1.00 98.25 226 ARG A N 1
ATOM 1874 C CA . ARG A 1 226 ? -10.578 -6.827 -10.352 1.00 98.25 226 ARG A CA 1
ATOM 1875 C C . ARG A 1 226 ? -10.360 -7.074 -11.841 1.00 98.25 226 ARG A C 1
ATOM 1877 O O . ARG A 1 226 ? -10.510 -8.210 -12.289 1.00 98.25 226 ARG A O 1
ATOM 1884 N N . ALA A 1 227 ? -10.029 -6.043 -12.618 1.00 98.19 227 ALA A N 1
ATOM 1885 C CA . ALA A 1 227 ? -9.684 -6.205 -14.028 1.00 98.19 227 ALA A CA 1
ATOM 1886 C C . ALA A 1 227 ? -8.361 -6.969 -14.199 1.00 98.19 227 ALA A C 1
ATOM 1888 O O . ALA A 1 227 ? -8.295 -7.887 -15.017 1.00 98.19 227 ALA A O 1
ATOM 1889 N N . MET A 1 228 ? -7.349 -6.656 -13.383 1.00 97.62 228 MET A N 1
ATOM 1890 C CA . MET A 1 228 ? -6.069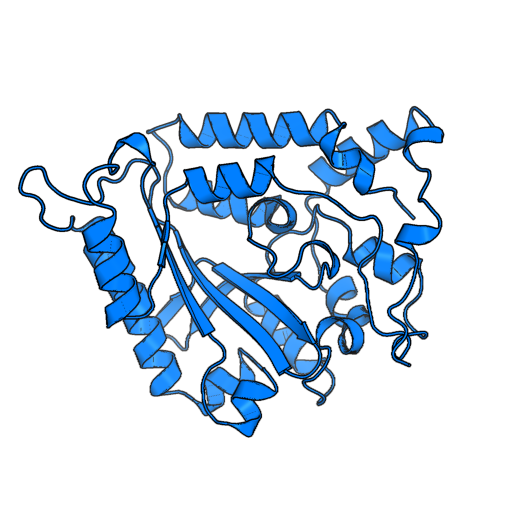 -7.369 -13.357 1.00 97.62 228 MET A CA 1
ATOM 1891 C C . MET A 1 228 ? -6.256 -8.847 -13.007 1.00 97.62 228 MET A C 1
ATOM 1893 O O . MET A 1 228 ? -5.769 -9.712 -13.731 1.00 97.62 228 MET A O 1
ATOM 1897 N N . LEU A 1 229 ? -7.039 -9.153 -11.968 1.00 96.44 229 LEU A N 1
ATOM 1898 C CA . LEU A 1 229 ? -7.313 -10.527 -11.532 1.00 96.44 229 LEU A CA 1
ATOM 1899 C C . LEU A 1 229 ? -7.902 -11.420 -12.634 1.00 96.44 229 LEU A C 1
ATOM 1901 O O . LEU A 1 229 ? -7.627 -12.616 -12.655 1.00 96.44 229 LEU A O 1
ATOM 1905 N N . LYS A 1 230 ? -8.682 -10.859 -13.567 1.00 96.25 230 LYS A N 1
ATOM 1906 C CA . LYS A 1 230 ? -9.232 -11.601 -14.718 1.00 96.25 230 LYS A CA 1
ATOM 1907 C C . LYS A 1 230 ? -8.176 -11.949 -15.769 1.00 96.25 230 LYS A C 1
ATOM 1909 O O . LYS A 1 230 ? -8.374 -12.892 -16.528 1.00 96.25 230 LYS A O 1
ATOM 1914 N N . LYS A 1 231 ? -7.100 -11.163 -15.841 1.00 96.25 231 LYS A N 1
ATOM 1915 C CA . LYS A 1 231 ? -5.982 -11.331 -16.779 1.00 96.25 231 LYS A CA 1
ATOM 1916 C C . LYS A 1 231 ? -4.821 -12.128 -16.175 1.00 96.25 231 LYS A C 1
ATOM 1918 O O . LYS A 1 231 ? -3.956 -12.577 -16.919 1.00 96.25 231 LYS A O 1
ATOM 1923 N N . PHE A 1 232 ? -4.769 -12.267 -14.849 1.00 94.25 232 PHE A N 1
ATOM 1924 C CA . PHE A 1 232 ? -3.690 -12.984 -14.180 1.00 94.25 232 PHE A CA 1
ATOM 1925 C C . PHE A 1 232 ? -3.647 -14.457 -14.592 1.00 94.25 232 PHE A C 1
ATOM 1927 O O . PHE A 1 232 ? -4.677 -15.121 -14.728 1.00 94.25 232 PHE A O 1
ATOM 1934 N N . LEU A 1 233 ? -2.432 -14.975 -14.752 1.00 86.69 233 LEU A N 1
ATOM 1935 C CA . LEU A 1 233 ? -2.193 -16.389 -14.988 1.00 86.69 233 LEU A CA 1
ATOM 1936 C C . LEU A 1 233 ? -2.679 -17.204 -13.784 1.00 86.69 233 LEU A C 1
ATOM 1938 O O . LEU A 1 233 ? -2.519 -16.803 -12.630 1.00 86.69 233 LEU A O 1
ATOM 1942 N N . GLN A 1 234 ? -3.229 -18.391 -14.046 1.00 80.81 234 GLN A N 1
ATOM 1943 C CA . GLN A 1 234 ? -3.696 -19.322 -13.009 1.00 80.81 234 GLN A CA 1
ATOM 1944 C C . GLN A 1 234 ? -2.536 -20.074 -12.335 1.00 80.81 234 GLN A C 1
ATOM 1946 O O . GLN A 1 234 ? -2.585 -21.286 -12.125 1.00 80.81 234 GLN A O 1
ATOM 1951 N N . ASN A 1 235 ? -1.464 -19.363 -12.002 1.00 84.38 235 ASN A N 1
ATOM 1952 C CA . ASN A 1 235 ? -0.362 -19.886 -11.221 1.00 84.38 235 ASN A CA 1
ATOM 1953 C C . ASN A 1 235 ? -0.018 -18.875 -10.124 1.00 84.38 235 ASN A C 1
ATOM 1955 O O . ASN A 1 235 ? 0.312 -17.718 -10.361 1.00 84.38 235 ASN A O 1
ATOM 1959 N N . TYR A 1 236 ? -0.170 -19.349 -8.886 1.00 85.12 236 TYR A N 1
ATOM 1960 C CA . TYR A 1 236 ? -0.205 -18.491 -7.710 1.00 85.12 236 TYR A CA 1
ATOM 1961 C C . TYR A 1 236 ? 1.134 -18.367 -6.976 1.00 85.12 236 TYR A C 1
ATOM 1963 O O . TYR A 1 236 ? 1.195 -17.814 -5.879 1.00 85.12 236 TYR A O 1
ATOM 1971 N N . SER A 1 237 ? 2.214 -18.895 -7.553 1.00 86.81 237 SER A N 1
ATOM 1972 C CA . SER A 1 237 ? 3.588 -18.649 -7.103 1.00 86.81 237 SER A CA 1
ATOM 1973 C C . SER A 1 237 ? 4.167 -17.429 -7.821 1.00 86.81 237 SER A C 1
ATOM 1975 O O . SER A 1 237 ? 3.758 -17.124 -8.926 1.00 86.81 237 SER A O 1
ATOM 1977 N N . HIS A 1 238 ? 5.142 -16.734 -7.232 1.00 87.56 238 HIS A N 1
ATOM 1978 C CA . HIS A 1 238 ? 5.876 -15.635 -7.884 1.00 87.56 238 HIS A CA 1
ATOM 1979 C C . HIS A 1 238 ? 4.961 -14.637 -8.623 1.00 87.56 238 HIS A C 1
ATOM 1981 O O . HIS A 1 238 ? 5.215 -14.259 -9.763 1.00 87.56 238 HIS A O 1
ATOM 1987 N N . MET A 1 239 ? 3.869 -14.243 -7.961 1.00 90.50 239 MET A N 1
ATOM 1988 C CA . MET A 1 239 ? 2.733 -13.559 -8.583 1.00 90.50 239 MET A CA 1
ATOM 1989 C C . MET A 1 239 ? 3.103 -12.284 -9.349 1.00 90.50 239 MET A C 1
ATOM 1991 O O . MET A 1 239 ? 2.497 -12.016 -10.380 1.00 90.50 239 MET A O 1
ATOM 1995 N N . VAL A 1 240 ? 4.090 -11.517 -8.870 1.00 90.62 240 VAL A N 1
ATOM 1996 C CA . VAL A 1 240 ? 4.593 -10.329 -9.579 1.00 90.62 240 VAL A CA 1
ATOM 1997 C C . VAL A 1 240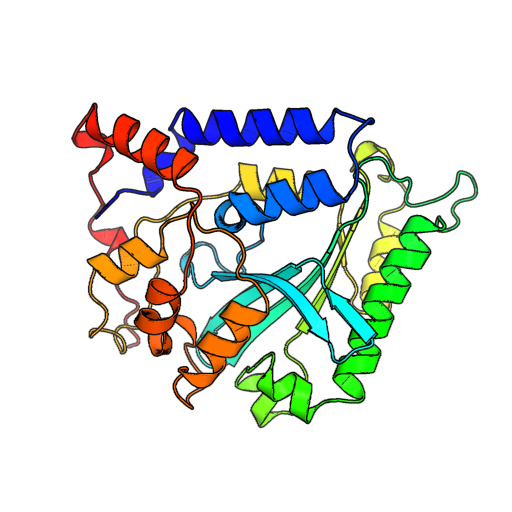 ? 5.274 -10.730 -10.884 1.00 90.62 240 VAL A C 1
ATOM 1999 O O . VAL A 1 240 ? 4.838 -10.291 -11.939 1.00 90.62 240 VAL A O 1
ATOM 2002 N N . GLY A 1 241 ? 6.280 -11.610 -10.834 1.00 89.75 241 GLY A N 1
ATOM 2003 C CA . GLY A 1 241 ? 7.004 -12.056 -12.030 1.00 89.75 241 GLY A CA 1
ATOM 2004 C C . GLY A 1 241 ? 6.082 -12.679 -13.081 1.00 89.75 241 GLY A C 1
ATOM 2005 O O . GLY A 1 241 ? 6.153 -12.342 -14.256 1.00 89.75 241 GLY A O 1
ATOM 2006 N N . GLN A 1 242 ? 5.130 -13.511 -12.662 1.00 90.44 242 GLN A N 1
ATOM 2007 C CA . GLN A 1 242 ? 4.190 -14.140 -13.595 1.00 90.44 242 GLN A CA 1
ATOM 2008 C C . GLN A 1 242 ? 3.227 -13.166 -14.271 1.00 90.44 242 GLN A C 1
ATOM 2010 O O . GLN A 1 242 ? 2.778 -13.425 -15.383 1.00 90.44 242 GLN A O 1
ATOM 2015 N N . ASN A 1 243 ? 2.893 -12.064 -13.603 1.00 92.62 243 ASN A N 1
ATOM 2016 C CA . ASN A 1 243 ? 1.850 -11.144 -14.049 1.00 92.62 243 ASN A CA 1
ATOM 2017 C C . ASN A 1 243 ? 2.387 -9.732 -14.312 1.00 92.62 243 ASN A C 1
ATOM 2019 O O . ASN A 1 243 ? 1.610 -8.780 -14.365 1.00 92.62 243 ASN A O 1
ATOM 2023 N N . MET A 1 244 ? 3.704 -9.594 -14.490 1.00 93.25 244 MET A N 1
ATOM 2024 C CA . MET A 1 244 ? 4.404 -8.312 -14.579 1.00 93.25 244 MET A CA 1
ATOM 2025 C C . MET A 1 244 ? 3.810 -7.402 -15.654 1.00 93.25 244 MET A C 1
ATOM 2027 O O . MET A 1 244 ? 3.450 -6.264 -15.367 1.00 93.25 244 MET A O 1
ATOM 2031 N N . ALA A 1 245 ? 3.623 -7.931 -16.866 1.00 93.31 245 ALA A N 1
ATOM 2032 C CA . ALA A 1 245 ? 3.067 -7.177 -17.986 1.00 93.31 245 ALA A CA 1
ATOM 2033 C C . ALA A 1 245 ? 1.662 -6.629 -17.677 1.00 93.31 245 ALA A C 1
ATOM 2035 O O . ALA A 1 245 ? 1.395 -5.451 -17.902 1.00 93.31 245 ALA A O 1
ATOM 2036 N N . VAL A 1 246 ? 0.785 -7.455 -17.088 1.00 95.69 246 VAL A N 1
ATOM 2037 C CA . VAL A 1 246 ? -0.573 -7.039 -16.688 1.00 95.69 246 VAL A CA 1
ATOM 2038 C C . VAL A 1 246 ? -0.516 -5.942 -15.625 1.00 95.69 246 VAL A C 1
ATOM 2040 O O . VAL A 1 246 ? -1.320 -5.006 -15.655 1.00 95.69 246 VAL A O 1
ATOM 2043 N N . ILE A 1 247 ? 0.417 -6.058 -14.674 1.00 95.44 247 ILE A N 1
ATOM 2044 C CA . ILE A 1 247 ? 0.588 -5.068 -13.616 1.00 95.44 247 ILE A CA 1
ATOM 2045 C C . ILE A 1 247 ? 1.059 -3.738 -14.201 1.00 95.44 247 ILE A C 1
ATOM 2047 O O . ILE A 1 247 ? 0.426 -2.724 -13.924 1.00 95.44 247 ILE A O 1
ATOM 2051 N N . ILE A 1 248 ? 2.119 -3.737 -15.013 1.00 94.94 248 ILE A N 1
ATOM 2052 C CA . ILE A 1 248 ? 2.674 -2.520 -15.621 1.00 94.94 248 ILE A CA 1
ATOM 2053 C C . ILE A 1 248 ? 1.620 -1.823 -16.487 1.00 94.94 248 ILE A C 1
ATOM 2055 O O . ILE A 1 248 ? 1.414 -0.624 -16.321 1.00 94.94 248 ILE A O 1
ATOM 2059 N N . GLU A 1 249 ? 0.896 -2.573 -17.329 1.00 95.94 249 GLU A N 1
ATOM 2060 C CA . GLU A 1 249 ? -0.189 -2.052 -18.182 1.00 95.94 249 GLU A CA 1
ATOM 2061 C C . GLU A 1 249 ? -1.279 -1.338 -17.362 1.00 95.94 249 GLU A C 1
ATOM 2063 O O . GLU A 1 249 ? -1.859 -0.349 -17.803 1.00 95.94 249 GLU A O 1
ATOM 2068 N N . SER A 1 250 ? -1.564 -1.840 -16.158 1.00 96.00 250 SER A N 1
ATOM 2069 C CA . SER A 1 250 ? -2.663 -1.352 -15.317 1.00 96.00 250 SER A CA 1
ATOM 2070 C C . SER A 1 250 ? -2.236 -0.282 -14.307 1.00 96.00 250 SER A C 1
ATOM 2072 O O . SER A 1 250 ? -3.092 0.344 -13.674 1.00 96.00 250 SER A O 1
ATOM 2074 N N . ARG A 1 251 ? -0.928 -0.088 -14.100 1.00 93.69 251 ARG A N 1
ATOM 2075 C CA . ARG A 1 251 ? -0.406 0.785 -13.047 1.00 93.69 251 ARG A CA 1
ATOM 2076 C C . ARG A 1 251 ? -0.566 2.252 -13.425 1.00 93.69 251 ARG A C 1
ATOM 2078 O O . ARG A 1 251 ? -0.360 2.657 -14.566 1.00 93.69 251 ARG A O 1
ATOM 2085 N N . LYS A 1 252 ? -0.893 3.068 -12.427 1.00 97.38 252 LYS A N 1
ATOM 2086 C CA . LYS A 1 252 ? -0.904 4.527 -12.533 1.00 97.38 252 LYS A CA 1
ATOM 2087 C C . LYS A 1 252 ? 0.243 5.110 -11.727 1.00 97.38 252 LYS A C 1
ATOM 2089 O O . LYS A 1 252 ? 0.723 4.488 -10.781 1.00 97.38 252 LYS A O 1
ATOM 2094 N N . TYR A 1 253 ? 0.660 6.305 -12.122 1.00 97.69 253 TYR A N 1
ATOM 2095 C CA . TYR A 1 253 ? 1.806 6.992 -11.549 1.00 97.69 253 TYR A CA 1
ATOM 2096 C C . TYR A 1 253 ? 1.450 8.443 -11.259 1.00 97.69 253 TYR A C 1
ATOM 2098 O O . TYR A 1 253 ? 0.716 9.072 -12.029 1.00 97.69 253 TYR A O 1
ATOM 2106 N N . ASN A 1 254 ? 2.018 8.984 -10.188 1.00 98.19 254 ASN A N 1
ATOM 2107 C CA . ASN A 1 254 ? 2.012 10.409 -9.911 1.00 98.19 254 ASN A CA 1
ATOM 2108 C C . ASN A 1 254 ? 2.927 11.112 -10.926 1.00 98.19 254 ASN A C 1
ATOM 2110 O O . ASN A 1 254 ? 4.112 11.340 -10.678 1.00 98.19 254 ASN A O 1
ATOM 2114 N N . LYS A 1 255 ? 2.366 11.422 -12.102 1.00 97.88 255 LYS A N 1
ATOM 2115 C CA . LYS A 1 255 ? 3.109 11.978 -13.243 1.00 97.88 255 LYS A CA 1
ATOM 2116 C C . LYS A 1 255 ? 3.770 13.310 -12.937 1.00 97.88 255 LYS A C 1
ATOM 2118 O O . LYS A 1 255 ? 4.828 13.588 -13.483 1.00 97.88 255 LYS A O 1
ATOM 2123 N N . GLN A 1 256 ? 3.189 14.108 -12.045 1.00 97.75 256 GLN A N 1
ATOM 2124 C CA . GLN A 1 256 ? 3.819 15.351 -11.625 1.00 97.75 256 GLN A CA 1
ATOM 2125 C C . GLN A 1 256 ? 5.153 15.075 -10.920 1.00 97.75 256 GLN A C 1
ATOM 2127 O O . GLN A 1 256 ? 6.181 15.597 -11.340 1.00 97.75 256 GLN A O 1
ATOM 2132 N N . ARG A 1 257 ? 5.151 14.242 -9.872 1.00 98.06 257 ARG A N 1
ATOM 2133 C CA . ARG A 1 257 ? 6.365 13.926 -9.101 1.00 98.06 257 ARG A CA 1
ATOM 2134 C C . ARG A 1 257 ? 7.378 13.127 -9.913 1.00 98.06 257 ARG A C 1
ATOM 2136 O O . ARG A 1 257 ? 8.575 13.373 -9.803 1.00 98.06 257 ARG A O 1
ATOM 2143 N N . GLU A 1 258 ? 6.893 12.213 -10.747 1.00 98.12 258 GLU A N 1
ATOM 2144 C CA . GLU A 1 258 ? 7.734 11.453 -11.666 1.00 98.12 258 GLU A CA 1
ATOM 2145 C C . GLU A 1 258 ? 8.464 12.381 -12.644 1.00 98.12 258 GLU A C 1
ATOM 2147 O O . GLU A 1 258 ? 9.686 12.315 -12.738 1.00 98.12 258 GLU A O 1
ATOM 2152 N N . ASN A 1 259 ? 7.756 13.298 -13.312 1.00 98.12 259 ASN A N 1
ATOM 2153 C CA . ASN A 1 259 ? 8.372 14.230 -14.259 1.00 98.12 259 ASN A CA 1
ATOM 2154 C C . ASN A 1 259 ? 9.377 15.166 -13.573 1.00 98.12 259 ASN A C 1
ATOM 2156 O O . ASN A 1 259 ? 10.485 15.321 -14.079 1.00 98.12 259 ASN A O 1
ATOM 2160 N N . GLU A 1 260 ? 9.043 15.710 -12.393 1.00 98.12 260 GLU A N 1
ATOM 2161 C CA . GLU A 1 260 ? 9.975 16.521 -11.588 1.00 98.12 260 GLU A CA 1
ATOM 2162 C C . GLU A 1 260 ? 11.284 15.751 -11.298 1.00 98.12 260 GLU A C 1
ATOM 2164 O O . GLU A 1 260 ? 12.377 16.323 -11.312 1.00 98.12 260 GLU A O 1
ATOM 2169 N N . PHE A 1 261 ? 11.198 14.437 -11.057 1.00 97.88 261 PHE A N 1
ATOM 2170 C CA . PHE A 1 261 ? 12.372 13.597 -10.824 1.00 97.88 261 PHE A CA 1
ATOM 2171 C C . PHE A 1 261 ? 13.147 13.316 -12.114 1.00 97.88 261 PHE A C 1
ATOM 2173 O O . PHE A 1 261 ? 14.374 13.422 -12.120 1.00 97.88 261 PHE A O 1
ATOM 2180 N N . LEU A 1 262 ? 12.453 12.987 -13.204 1.00 96.56 262 LEU A N 1
ATOM 2181 C CA . LEU A 1 262 ? 13.077 12.718 -14.501 1.00 96.56 262 LEU A CA 1
ATOM 2182 C C . LEU A 1 262 ? 13.828 13.946 -15.033 1.00 96.56 262 LEU A C 1
ATOM 2184 O O . LEU A 1 262 ? 14.944 13.806 -15.531 1.00 96.56 262 LEU A O 1
ATOM 2188 N N . GLU A 1 263 ? 13.271 15.145 -14.861 1.00 96.69 263 GLU A N 1
ATOM 2189 C CA . GLU A 1 263 ? 13.946 16.408 -15.173 1.00 96.69 263 GLU A CA 1
ATOM 2190 C C . GLU A 1 263 ? 15.222 16.580 -14.341 1.00 96.69 263 GLU A C 1
ATOM 2192 O O . GLU A 1 263 ? 16.280 16.889 -14.886 1.00 96.69 263 GLU A O 1
ATOM 2197 N N . TRP A 1 264 ? 15.160 16.318 -13.031 1.00 96.25 264 TRP A N 1
ATOM 2198 C CA . TRP A 1 264 ? 16.325 16.404 -12.145 1.00 96.25 264 TRP A CA 1
ATOM 2199 C C . TRP A 1 264 ? 17.432 15.397 -12.495 1.00 96.25 264 TRP A C 1
ATOM 2201 O O . TRP A 1 264 ? 18.621 15.721 -12.380 1.00 96.25 264 TRP A O 1
ATOM 2211 N N . VAL A 1 265 ? 17.063 14.186 -12.920 1.00 94.44 265 VAL A N 1
ATOM 2212 C CA . VAL A 1 265 ? 18.012 13.171 -13.401 1.00 94.44 265 VAL A CA 1
ATOM 2213 C C . VAL A 1 265 ? 18.633 13.598 -14.733 1.00 94.44 265 VAL A C 1
ATOM 2215 O O . VAL A 1 265 ? 19.838 13.458 -14.908 1.00 94.44 265 VAL A O 1
ATOM 2218 N N . ALA A 1 266 ? 17.854 14.168 -15.656 1.00 93.75 266 ALA A N 1
ATOM 2219 C CA . ALA A 1 266 ? 18.337 14.584 -16.975 1.00 93.75 266 ALA A CA 1
ATOM 2220 C C . ALA A 1 266 ? 19.358 15.740 -16.937 1.00 93.75 266 ALA A C 1
ATOM 2222 O O . ALA A 1 266 ? 20.110 15.919 -17.892 1.00 93.75 266 ALA A O 1
ATOM 2223 N N . MET A 1 267 ? 19.412 16.507 -15.842 1.00 93.75 267 MET A N 1
ATOM 2224 C CA . MET A 1 267 ? 20.378 17.602 -15.656 1.00 93.75 267 MET A CA 1
ATOM 2225 C C . MET A 1 267 ? 21.834 17.134 -15.515 1.00 93.75 267 MET A C 1
ATOM 2227 O O . MET A 1 267 ? 22.743 17.954 -15.619 1.00 93.75 267 MET A O 1
ATOM 2231 N N . ASP A 1 268 ? 22.063 15.856 -15.220 1.00 90.50 268 ASP A N 1
ATOM 2232 C CA . ASP A 1 268 ? 23.384 15.306 -14.925 1.00 90.50 268 ASP A CA 1
ATOM 2233 C C . ASP A 1 268 ? 23.381 13.807 -15.241 1.00 90.50 268 ASP A C 1
ATOM 2235 O O . ASP A 1 268 ? 22.767 13.007 -14.531 1.00 90.50 268 ASP A O 1
ATOM 2239 N N . SER A 1 269 ? 24.052 13.427 -16.331 1.00 82.31 269 SER A N 1
ATOM 2240 C CA . SER A 1 269 ? 24.027 12.060 -16.861 1.00 82.31 269 SER A CA 1
ATOM 2241 C C . SER A 1 269 ? 24.488 11.009 -15.853 1.00 82.31 269 SER A C 1
ATOM 2243 O O . SER A 1 269 ? 24.013 9.871 -15.904 1.00 82.31 269 SER A O 1
ATOM 2245 N N . ASP A 1 270 ? 25.347 11.383 -14.904 1.00 86.88 270 ASP A N 1
ATOM 2246 C CA . ASP A 1 270 ? 25.858 10.466 -13.885 1.00 86.88 270 ASP A CA 1
ATOM 2247 C C . ASP A 1 270 ? 24.747 10.024 -12.919 1.00 86.88 270 ASP A C 1
ATOM 2249 O O . ASP A 1 270 ? 24.795 8.929 -12.350 1.00 86.88 270 ASP A O 1
ATOM 2253 N N . ARG A 1 271 ? 23.672 10.817 -12.793 1.00 88.19 271 ARG A N 1
ATOM 2254 C CA . ARG A 1 271 ? 22.492 10.482 -11.979 1.00 88.19 271 ARG A CA 1
ATOM 2255 C C . ARG A 1 271 ? 21.624 9.395 -12.589 1.00 88.19 271 ARG A C 1
ATOM 2257 O O . ARG A 1 271 ? 20.784 8.863 -11.867 1.00 88.19 271 ARG A O 1
ATOM 2264 N N . ASN A 1 272 ? 21.800 9.050 -13.865 1.00 86.94 272 ASN A N 1
ATOM 2265 C CA . ASN A 1 272 ? 21.026 7.983 -14.502 1.00 86.94 272 ASN A CA 1
ATOM 2266 C C . ASN A 1 272 ? 21.796 6.662 -14.660 1.00 86.94 272 ASN A C 1
ATOM 2268 O O . ASN A 1 272 ? 21.321 5.742 -15.328 1.00 86.94 272 ASN A O 1
ATOM 2272 N N . SER A 1 273 ? 22.975 6.549 -14.044 1.00 87.94 273 SER A N 1
ATOM 2273 C CA . SER A 1 273 ? 23.762 5.317 -14.071 1.00 87.94 273 SER A CA 1
ATOM 2274 C C . SER A 1 273 ? 23.187 4.254 -13.125 1.00 87.94 273 SER A C 1
ATOM 2276 O O . SER A 1 273 ? 23.007 4.492 -11.926 1.00 87.94 273 SER A O 1
ATOM 2278 N N . ILE A 1 274 ? 22.908 3.067 -13.669 1.00 87.75 274 ILE A N 1
ATOM 2279 C CA . ILE A 1 274 ? 22.439 1.889 -12.926 1.00 87.75 274 ILE A CA 1
ATOM 2280 C C . ILE A 1 274 ? 23.612 0.925 -12.776 1.00 87.75 274 ILE A C 1
ATOM 2282 O O . ILE A 1 274 ? 24.252 0.576 -13.771 1.00 87.75 274 ILE A O 1
ATOM 2286 N N . ASP A 1 275 ? 23.874 0.471 -11.550 1.00 87.25 275 ASP A N 1
ATOM 2287 C CA . ASP A 1 275 ? 24.998 -0.435 -11.307 1.00 87.25 275 ASP A CA 1
ATOM 2288 C C . ASP A 1 275 ? 24.671 -1.832 -11.844 1.00 87.25 275 ASP A C 1
ATOM 2290 O O . ASP A 1 275 ? 23.520 -2.267 -11.807 1.00 87.25 275 ASP A O 1
ATOM 2294 N N . ALA A 1 276 ? 25.686 -2.570 -12.303 1.00 87.19 276 ALA A N 1
ATOM 2295 C CA . ALA A 1 276 ? 25.488 -3.910 -12.862 1.00 87.19 276 ALA A CA 1
ATOM 2296 C C . ALA A 1 276 ? 24.795 -4.870 -11.876 1.00 87.19 276 ALA A C 1
ATOM 2298 O O . ALA A 1 276 ? 23.913 -5.620 -12.284 1.00 87.19 276 ALA A O 1
ATOM 2299 N N . TRP A 1 277 ? 25.137 -4.786 -10.584 1.00 86.50 277 TRP A N 1
ATOM 2300 C CA . TRP A 1 277 ? 24.555 -5.635 -9.540 1.00 86.50 277 TRP A CA 1
ATOM 2301 C C . TRP A 1 277 ? 23.049 -5.395 -9.345 1.00 86.50 277 TRP A C 1
ATOM 2303 O O . TRP A 1 277 ? 22.325 -6.315 -8.977 1.00 86.50 277 TRP A O 1
ATOM 2313 N N . GLU A 1 278 ? 22.541 -4.183 -9.620 1.00 84.94 278 GLU A N 1
ATOM 2314 C CA . GLU A 1 278 ? 21.103 -3.902 -9.502 1.00 84.94 278 GLU A CA 1
ATOM 2315 C C . GLU A 1 278 ? 20.297 -4.685 -10.538 1.00 84.94 278 GLU A C 1
ATOM 2317 O O . GLU A 1 278 ? 19.125 -4.945 -10.309 1.00 84.94 278 GLU A O 1
ATOM 2322 N N . LYS A 1 279 ? 20.910 -5.067 -11.661 1.00 84.88 279 LYS A N 1
ATOM 2323 C CA . LYS A 1 279 ? 20.259 -5.790 -12.761 1.00 84.88 279 LYS A CA 1
ATOM 2324 C C . LYS A 1 279 ? 20.273 -7.307 -12.581 1.00 84.88 279 LYS A C 1
ATOM 2326 O O . LYS A 1 279 ? 19.734 -8.029 -13.417 1.00 84.88 279 LYS A O 1
ATOM 2331 N N . GLU A 1 280 ? 20.935 -7.807 -11.542 1.00 83.50 280 GLU A N 1
ATOM 2332 C CA . GLU A 1 280 ? 21.100 -9.241 -11.345 1.00 83.50 280 GLU A CA 1
ATOM 2333 C C . GLU A 1 280 ? 19.770 -9.934 -11.018 1.00 83.50 280 GLU A C 1
ATOM 2335 O O . GLU A 1 280 ? 18.942 -9.444 -10.249 1.00 83.50 280 GLU A O 1
ATOM 2340 N N . LEU A 1 281 ? 19.582 -11.118 -11.606 1.00 81.75 281 LEU A N 1
ATOM 2341 C CA . LEU A 1 281 ? 18.453 -12.000 -11.323 1.00 81.75 281 LEU A CA 1
ATOM 2342 C C . LEU A 1 281 ? 18.834 -13.025 -10.256 1.00 81.75 281 LEU A C 1
ATOM 2344 O O . LEU A 1 281 ? 19.983 -13.471 -10.176 1.00 81.75 281 LEU A O 1
ATOM 2348 N N . LEU A 1 282 ? 17.849 -13.466 -9.475 1.00 78.31 282 LEU A N 1
ATOM 2349 C CA . LEU A 1 282 ? 18.050 -14.526 -8.495 1.00 78.31 282 LEU A CA 1
ATOM 2350 C C . LEU A 1 282 ? 18.300 -15.853 -9.206 1.00 78.31 282 LEU A C 1
ATOM 2352 O O . LEU A 1 282 ? 17.416 -16.401 -9.869 1.00 78.31 282 LEU A O 1
ATOM 2356 N N . LYS A 1 283 ? 19.510 -16.381 -9.029 1.00 74.56 283 LYS A N 1
ATOM 2357 C CA . LYS A 1 283 ? 19.889 -17.723 -9.467 1.00 74.56 283 LYS A CA 1
ATOM 2358 C C . LYS A 1 283 ? 19.595 -18.701 -8.337 1.00 74.56 283 LYS A C 1
ATOM 2360 O O . LYS A 1 283 ? 20.145 -18.564 -7.247 1.00 74.56 283 LYS A O 1
ATOM 2365 N N . TYR A 1 284 ? 18.745 -19.683 -8.600 1.00 60.50 284 TYR A N 1
ATOM 2366 C CA . TYR A 1 284 ? 18.608 -20.848 -7.735 1.00 60.50 284 TYR A CA 1
ATOM 2367 C C . TYR A 1 284 ? 19.571 -21.916 -8.261 1.00 60.50 284 TYR A C 1
ATOM 2369 O O . TYR A 1 284 ? 19.499 -22.277 -9.435 1.00 60.50 284 TYR A O 1
ATOM 2377 N N . THR A 1 285 ? 20.531 -22.322 -7.428 1.00 47.09 285 THR A N 1
ATOM 2378 C CA . THR A 1 285 ? 21.427 -23.463 -7.688 1.00 47.09 285 THR A CA 1
ATOM 2379 C C . THR A 1 285 ? 20.712 -24.779 -7.460 1.00 47.09 285 THR A C 1
ATOM 2381 O O . THR A 1 285 ? 19.987 -24.846 -6.438 1.00 47.09 285 THR A O 1
#